Protein AF-A0A969HJU8-F1 (afdb_monomer)

pLDDT: mean 96.59, std 3.47, range [65.19, 98.75]

Secondary structure (DSSP, 8-state):
--S--SEEEEE--SHHHHHHHHHHHHTT-EEEEE-SSSSSSTTS-HHHHHHHHHHHHHTT-EEE-S-EEEEEEEETTEEEEEEEETTEEEEEEESEEEE-S----S-TTSSTTTTT--EETTEEP--TTSB-SSTT-B--GGGG-S---HHHHHHHHHHHHHHHTTPPP----GGGS-EEE-SSS-EEE-S---

Foldseek 3Di:
DPDQWQEEEEEAQALVSQQVLQVSLVVNHQYEYEELAQFHNVVDAPVVRVVSCVVCVVSNYHYHYNKAFPDWDDDVQWIWTWIDHPNDIDIDITSYYHYDHDDAAPQPPPCCVVQPFDDDSQATDADQLQATPHRQDGDFAVSNVLDRDPVRRVLSVVSNVCVNVVHDHDGDDSQQDKDWRPHVVIDIDGHDYD

Radius of gyration: 19.91 Å; Cα contacts (8 Å, |Δi|>4): 372; chains: 1; bounding box: 48×40×57 Å

Solvent-accessible surface area (backbone atoms only — not comparable to full-atom values): 10881 Å² total; per-residue (Å²): 134,95,70,86,52,73,23,34,34,27,36,21,36,38,53,69,21,43,29,52,47,43,52,46,36,76,76,65,22,47,31,36,37,36,16,58,50,82,48,44,38,72,91,52,41,68,68,58,23,52,52,51,53,53,46,36,45,74,72,62,36,46,76,41,49,44,24,39,79,78,44,79,45,77,58,90,81,28,30,40,35,39,32,36,42,96,90,43,77,49,79,48,76,28,50,37,71,46,85,33,78,76,88,80,44,93,50,76,96,68,58,43,68,84,71,53,42,49,61,60,98,52,20,40,47,57,54,76,50,23,32,33,71,32,89,94,40,68,59,55,30,48,38,40,64,79,53,82,42,73,69,50,22,52,55,39,46,53,30,31,52,32,43,75,71,71,44,92,65,72,71,78,62,70,58,69,48,68,50,74,30,85,32,80,77,68,44,77,50,60,53,80,65,135

Sequence (194 aa):
MTDVPASMIVVGAGAIGMEFAHVFRSYGAQVTVVEMLPRVLPLEDEEVSQEVAKQFGRNGIKVKTGTKVEKVETEGEGVTLTISQNGQTEVLKADKALIAIGVTPNSENMGLETIGVKTERGFIQINEQMQTSVPNIYAIGDVTGKLALAHVASAQALVAAEAIAGHETRPLNYINMPRCTYCYPEVGSVGLTE

Nearest PDB structures (foldseek):
  1ebd-assembly1_B  TM=9.560E-01  e=3.045E-22  Geobacillus stearothermophilus
  6bz0-assembly1_B  TM=9.501E-01  e=9.709E-19  Acinetobacter baumannii ATCC 19606 = CIP 70.34 = JCM 6841
  5tr3-assembly1_A  TM=9.170E-01  e=7.169E-19  Pseudomonas putida KT2440
  8k40-assembly1_B  TM=9.212E-01  e=2.146E-16  Gelidibacter salicanalis
  8k40-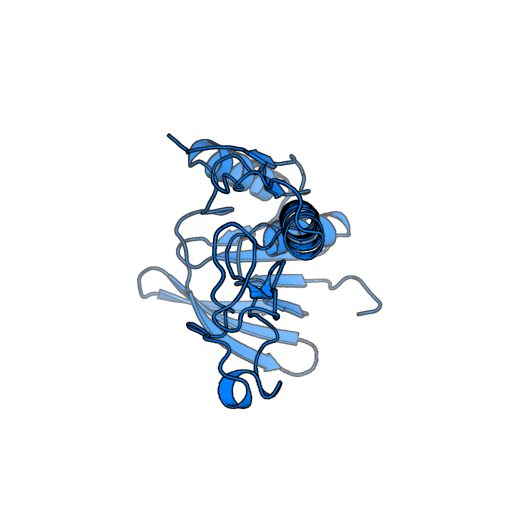assembly1_A  TM=9.262E-01  e=5.332E-16  Gelidibacter salicanalis

Mean predicted aligned error: 3.48 Å

Structure (mmCIF, N/CA/C/O backbone):
data_AF-A0A969HJU8-F1
#
_entry.id   AF-A0A969HJU8-F1
#
loop_
_atom_site.group_PDB
_atom_site.id
_atom_site.type_symbol
_atom_site.label_atom_id
_atom_site.label_alt_id
_atom_site.label_comp_id
_atom_site.label_asym_id
_atom_site.label_entity_id
_atom_site.label_seq_id
_atom_site.pdbx_PDB_ins_code
_atom_site.Cartn_x
_atom_site.Cartn_y
_atom_site.Cartn_z
_atom_site.occupancy
_atom_site.B_iso_or_equiv
_atom_site.auth_seq_id
_atom_site.auth_comp_id
_atom_site.auth_asym_id
_atom_site.auth_atom_id
_atom_site.pdbx_PDB_model_num
ATOM 1 N N . MET A 1 1 ? -4.756 -18.243 7.875 1.00 65.19 1 MET A N 1
ATOM 2 C CA . MET A 1 1 ? -5.890 -17.861 8.739 1.00 65.19 1 MET A CA 1
ATOM 3 C C . MET A 1 1 ? -7.108 -18.591 8.208 1.00 65.19 1 MET A C 1
ATOM 5 O O . MET A 1 1 ? -7.366 -18.455 7.021 1.00 65.19 1 MET A O 1
ATOM 9 N N . THR A 1 2 ? -7.751 -19.438 9.009 1.00 84.00 2 THR A N 1
ATOM 10 C CA . THR A 1 2 ? -8.898 -20.266 8.580 1.00 84.00 2 THR A CA 1
ATOM 11 C C . THR A 1 2 ? -10.247 -19.680 8.990 1.00 84.00 2 THR A C 1
ATOM 13 O O . THR A 1 2 ? -11.255 -20.037 8.396 1.00 84.00 2 THR A O 1
ATOM 16 N N . ASP A 1 3 ? -10.249 -18.747 9.947 1.00 90.69 3 ASP A N 1
ATOM 17 C CA . ASP A 1 3 ? -11.442 -18.201 10.595 1.00 90.69 3 ASP A CA 1
ATOM 18 C C . ASP A 1 3 ? -11.321 -16.679 10.762 1.00 90.69 3 ASP A C 1
ATOM 20 O O . ASP A 1 3 ? -10.214 -16.134 10.754 1.00 90.69 3 ASP A O 1
ATOM 24 N N . VAL A 1 4 ? -12.450 -15.987 10.923 1.00 94.81 4 VAL A N 1
ATOM 25 C CA . VAL A 1 4 ? -12.517 -14.536 11.189 1.00 94.81 4 VAL A CA 1
ATOM 26 C C . VAL A 1 4 ? -12.127 -14.282 12.653 1.00 94.81 4 VAL A C 1
ATOM 28 O O . VAL A 1 4 ? -12.654 -14.970 13.529 1.00 94.81 4 VAL A O 1
ATOM 31 N N . PRO A 1 5 ? -11.231 -13.323 12.968 1.00 95.69 5 PRO A N 1
ATOM 32 C CA . PRO A 1 5 ? -10.847 -13.079 14.355 1.00 95.69 5 PRO A CA 1
ATOM 33 C C . PRO A 1 5 ? -11.963 -12.313 15.077 1.00 95.69 5 PRO A C 1
ATOM 35 O O . PRO A 1 5 ? -12.677 -11.523 14.454 1.00 95.69 5 PRO A O 1
ATOM 38 N N . ALA A 1 6 ? -12.087 -12.465 16.397 1.00 97.19 6 ALA A N 1
ATOM 39 C CA . ALA A 1 6 ? -13.037 -11.649 17.153 1.00 97.19 6 ALA A CA 1
ATOM 40 C C . ALA A 1 6 ? -12.603 -10.173 17.156 1.00 97.19 6 ALA A C 1
ATOM 42 O O . ALA A 1 6 ? -13.444 -9.269 17.112 1.00 97.19 6 ALA A O 1
ATOM 43 N N . SER A 1 7 ? -11.290 -9.919 17.145 1.00 98.00 7 SER A N 1
ATOM 44 C CA . SER A 1 7 ? -10.712 -8.577 17.057 1.00 98.00 7 SER A CA 1
ATOM 45 C C . SER A 1 7 ? -9.472 -8.502 16.160 1.00 98.00 7 SER A C 1
ATOM 47 O O . SER A 1 7 ? -8.635 -9.407 16.136 1.00 98.00 7 SER A O 1
ATOM 49 N N . MET A 1 8 ? -9.334 -7.395 15.426 1.00 97.81 8 MET A N 1
ATOM 50 C CA . MET A 1 8 ? -8.185 -7.118 14.566 1.00 97.81 8 MET A CA 1
ATOM 51 C C . MET A 1 8 ? -7.709 -5.670 14.705 1.00 97.81 8 MET A C 1
ATOM 53 O O . MET A 1 8 ? -8.509 -4.731 14.666 1.00 97.81 8 MET A O 1
ATOM 57 N N . ILE A 1 9 ? -6.391 -5.491 14.793 1.00 98.56 9 ILE A N 1
ATOM 58 C CA . ILE A 1 9 ? -5.749 -4.186 14.608 1.00 98.56 9 ILE A CA 1
ATOM 59 C C . ILE A 1 9 ? -5.136 -4.127 13.208 1.00 98.56 9 ILE A C 1
ATOM 61 O O . ILE A 1 9 ? -4.313 -4.964 12.854 1.00 98.56 9 ILE A O 1
ATOM 65 N N . VAL A 1 10 ? -5.519 -3.142 12.406 1.00 98.56 10 VAL A N 1
ATOM 66 C CA . VAL A 1 10 ? -4.900 -2.879 11.103 1.00 98.56 10 VAL A CA 1
ATOM 67 C C . VAL A 1 10 ? -3.941 -1.705 11.257 1.00 98.56 10 VAL A C 1
ATOM 69 O O . VAL A 1 10 ? -4.349 -0.628 11.679 1.00 98.56 10 VAL A O 1
ATOM 72 N N . VAL A 1 11 ? -2.665 -1.909 10.942 1.00 98.44 11 VAL A N 1
ATOM 73 C CA . VAL A 1 11 ? -1.635 -0.867 10.984 1.00 98.44 11 VAL A CA 1
ATOM 74 C C . VAL A 1 11 ? -1.386 -0.367 9.566 1.00 98.44 11 VAL A C 1
ATOM 76 O O . VAL A 1 11 ? -0.918 -1.129 8.725 1.00 98.44 11 VAL A O 1
ATOM 79 N N . GLY A 1 12 ? -1.672 0.909 9.324 1.00 98.25 12 GLY A N 1
ATOM 80 C CA . GLY A 1 12 ? -1.678 1.539 8.006 1.00 98.25 12 GLY A CA 1
ATOM 81 C C . GLY A 1 12 ? -3.098 1.678 7.452 1.00 98.25 12 GLY A C 1
ATOM 82 O O . GLY A 1 12 ? -3.836 0.702 7.339 1.00 98.25 12 GLY A O 1
ATOM 83 N N . ALA A 1 13 ? -3.471 2.901 7.085 1.00 98.00 13 ALA A N 1
ATOM 84 C CA . ALA A 1 13 ? -4.750 3.273 6.485 1.00 98.00 13 ALA A CA 1
ATOM 85 C C . ALA A 1 13 ? -4.607 3.644 4.998 1.00 98.00 13 ALA A C 1
ATOM 87 O O . ALA A 1 13 ? -5.334 4.498 4.493 1.00 98.00 13 ALA A O 1
ATOM 88 N N . GLY A 1 14 ? -3.668 3.010 4.289 1.00 97.56 14 GLY A N 1
ATOM 89 C CA . GLY A 1 14 ? -3.655 2.980 2.824 1.00 97.56 14 GLY A CA 1
ATOM 90 C C . GLY A 1 14 ? -4.708 2.016 2.260 1.00 97.56 14 GLY A C 1
ATOM 91 O O . GLY A 1 14 ? -5.423 1.364 3.023 1.00 97.56 14 GLY A O 1
ATOM 92 N N . ALA A 1 15 ? -4.773 1.883 0.931 1.00 97.19 15 ALA A N 1
ATOM 93 C CA . ALA A 1 15 ? -5.789 1.077 0.241 1.00 97.19 15 ALA A CA 1
ATOM 94 C C . ALA A 1 15 ? -5.934 -0.346 0.820 1.00 97.19 15 ALA A C 1
ATOM 96 O O . ALA A 1 15 ? -7.016 -0.722 1.262 1.00 97.19 15 ALA A O 1
ATOM 97 N N . ILE A 1 16 ? -4.822 -1.085 0.940 1.00 97.88 16 ILE A N 1
ATOM 98 C CA . ILE A 1 16 ? -4.795 -2.453 1.492 1.00 97.88 16 ILE A CA 1
ATOM 99 C C . ILE A 1 16 ? -5.394 -2.493 2.905 1.00 97.88 16 ILE A C 1
ATOM 101 O O . ILE A 1 16 ? -6.261 -3.315 3.199 1.00 97.88 16 ILE A O 1
ATOM 105 N N . GLY A 1 17 ? -4.941 -1.604 3.792 1.00 98.19 17 GLY A N 1
ATOM 106 C CA . GLY A 1 17 ? -5.410 -1.574 5.175 1.00 98.19 17 GLY A CA 1
ATOM 107 C C . GLY A 1 17 ? -6.906 -1.275 5.270 1.00 98.19 17 GLY A C 1
ATOM 108 O O . GLY A 1 17 ? -7.627 -1.943 6.009 1.00 98.19 17 GLY A O 1
ATOM 109 N N . MET A 1 18 ? -7.390 -0.320 4.476 1.00 98.38 18 MET A N 1
ATOM 110 C CA . MET A 1 18 ? -8.797 0.082 4.464 1.00 98.38 18 MET A CA 1
ATOM 111 C C . MET A 1 18 ? -9.713 -1.004 3.881 1.00 98.38 18 MET A C 1
ATOM 113 O O . MET A 1 18 ? -10.774 -1.268 4.449 1.00 98.38 18 MET A O 1
ATOM 117 N N . GLU A 1 19 ? -9.298 -1.686 2.812 1.00 98.44 19 GLU A N 1
ATOM 118 C CA . GLU A 1 19 ? -10.036 -2.816 2.230 1.00 98.44 19 GLU A CA 1
ATOM 119 C C . GLU A 1 19 ? -10.154 -3.981 3.215 1.00 98.44 19 GLU A C 1
ATOM 121 O O . GLU A 1 19 ? -11.257 -4.464 3.480 1.00 98.44 19 GLU A O 1
ATOM 126 N N . PHE A 1 20 ? -9.050 -4.396 3.842 1.00 98.12 20 PHE A N 1
ATOM 127 C CA . PHE A 1 20 ? -9.096 -5.470 4.835 1.00 98.12 20 PHE A CA 1
ATOM 128 C C . PHE A 1 20 ? -9.871 -5.071 6.092 1.00 98.12 20 PHE A C 1
ATOM 130 O O . PHE A 1 20 ? -10.620 -5.890 6.630 1.00 98.12 20 PHE A O 1
ATOM 137 N N . ALA A 1 21 ? -9.749 -3.822 6.548 1.00 98.38 21 ALA A N 1
ATOM 138 C CA . ALA A 1 21 ? -10.549 -3.316 7.656 1.00 98.38 21 ALA A CA 1
ATOM 139 C C . ALA A 1 21 ? -12.051 -3.402 7.346 1.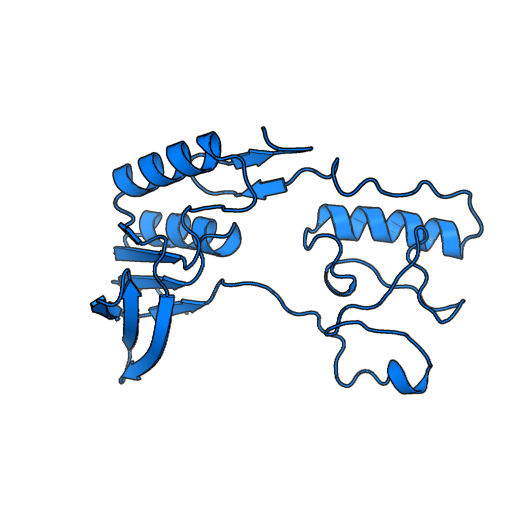00 98.38 21 ALA A C 1
ATOM 141 O O . ALA A 1 21 ? -12.828 -3.850 8.192 1.00 98.38 21 ALA A O 1
ATOM 142 N N . HIS A 1 22 ? -12.452 -3.036 6.125 1.00 98.12 22 HIS A N 1
ATOM 143 C CA . HIS A 1 22 ? -13.825 -3.176 5.652 1.00 98.12 22 HIS A CA 1
ATOM 144 C C . HIS A 1 22 ? -14.275 -4.644 5.594 1.00 98.12 22 HIS A C 1
ATOM 146 O O . HIS A 1 22 ? -15.335 -4.976 6.131 1.00 98.12 22 HIS A O 1
ATOM 152 N N . VAL A 1 23 ? -13.472 -5.530 4.995 1.00 97.69 23 VAL A N 1
ATOM 153 C CA . VAL A 1 23 ? -13.792 -6.959 4.861 1.00 97.69 23 VAL A CA 1
ATOM 154 C C . VAL A 1 23 ? -13.979 -7.600 6.234 1.00 97.69 23 VAL A C 1
ATOM 156 O O . VAL A 1 23 ? -15.050 -8.130 6.526 1.00 97.69 23 VAL A O 1
ATOM 159 N N . PHE A 1 24 ? -12.987 -7.508 7.123 1.00 97.94 24 PHE A N 1
ATOM 160 C CA . PHE A 1 24 ? -13.067 -8.150 8.437 1.00 97.94 24 PHE A CA 1
ATOM 161 C C . PHE A 1 24 ? -14.186 -7.575 9.301 1.00 97.94 24 PHE A C 1
ATOM 163 O O . PHE A 1 24 ? -14.859 -8.331 10.007 1.00 97.94 24 PHE A O 1
ATOM 170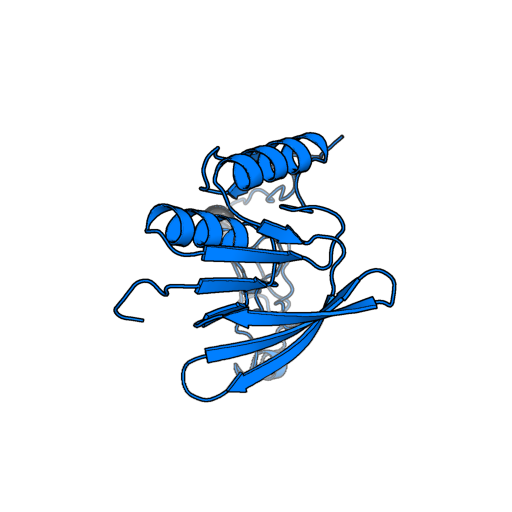 N N . ARG A 1 25 ? -14.444 -6.264 9.211 1.00 98.19 25 ARG A N 1
ATOM 171 C CA . ARG A 1 25 ? -15.583 -5.664 9.905 1.00 98.19 25 ARG A CA 1
ATOM 172 C C . ARG A 1 25 ? -16.912 -6.214 9.396 1.00 98.19 25 ARG A C 1
ATOM 174 O O . ARG A 1 25 ? -17.775 -6.530 10.212 1.00 98.19 25 ARG A O 1
ATOM 181 N N . SER A 1 26 ? -17.068 -6.345 8.081 1.00 97.31 26 SER A N 1
ATOM 182 C CA . SER A 1 26 ? -18.283 -6.881 7.452 1.00 97.31 26 SER A CA 1
ATOM 183 C C . SER A 1 26 ? -18.557 -8.333 7.853 1.00 97.31 26 SER A C 1
ATOM 185 O O . SER A 1 26 ? -19.713 -8.726 7.985 1.00 97.31 26 SER A O 1
ATOM 187 N N . TYR A 1 27 ? -17.506 -9.105 8.140 1.00 97.19 27 TYR A N 1
ATOM 188 C CA . TYR A 1 27 ? -17.606 -10.457 8.700 1.00 97.19 27 TYR A CA 1
ATOM 189 C C . TYR A 1 27 ? -17.739 -10.508 10.236 1.00 97.19 27 TYR A C 1
ATOM 191 O O . TYR A 1 27 ? -17.751 -11.591 10.816 1.00 97.19 27 TYR A O 1
ATOM 199 N N . GLY A 1 28 ? -17.881 -9.360 10.908 1.00 97.50 28 GLY A N 1
ATOM 200 C CA . GLY A 1 28 ? -18.218 -9.271 12.332 1.00 97.50 28 GLY A CA 1
ATOM 201 C C . GLY A 1 28 ? -17.047 -9.009 13.282 1.00 97.50 28 GLY A C 1
ATOM 202 O O . GLY A 1 28 ? -17.285 -8.834 14.478 1.00 97.50 28 GLY A O 1
ATOM 203 N N . ALA A 1 29 ? -15.809 -8.912 12.788 1.00 98.31 29 ALA A N 1
ATOM 204 C CA . ALA A 1 29 ? -14.664 -8.597 13.637 1.00 98.31 29 ALA A CA 1
ATOM 205 C C . ALA A 1 29 ? -14.776 -7.183 14.238 1.00 98.31 29 ALA A C 1
ATOM 207 O O . ALA A 1 29 ? -15.311 -6.241 13.633 1.00 98.31 29 ALA A O 1
ATOM 208 N N . GLN A 1 30 ? -14.226 -7.003 15.437 1.00 98.44 30 GLN A N 1
ATOM 209 C CA . GLN A 1 30 ? -13.960 -5.676 15.986 1.00 98.44 30 GLN A CA 1
ATOM 210 C C . GLN A 1 30 ? -12.658 -5.145 15.389 1.00 98.44 30 GLN A C 1
ATOM 212 O O . GLN A 1 30 ? -11.585 -5.665 15.684 1.00 98.44 30 GLN A O 1
ATOM 217 N N . VAL A 1 31 ? -12.747 -4.113 14.549 1.00 98.69 31 VAL A N 1
ATOM 218 C CA . VAL A 1 31 ? -11.590 -3.586 13.817 1.00 98.69 31 VAL A CA 1
ATOM 219 C C . VAL A 1 31 ? -11.178 -2.220 14.356 1.00 98.69 31 VAL A C 1
ATOM 221 O O . VAL A 1 31 ? -12.006 -1.314 14.480 1.00 98.69 31 VAL A O 1
ATOM 224 N N . THR A 1 32 ? -9.884 -2.072 14.647 1.00 98.75 32 THR A N 1
ATOM 225 C CA . THR A 1 32 ? -9.241 -0.777 14.909 1.00 98.75 32 THR A CA 1
ATOM 226 C C . THR A 1 32 ? -8.137 -0.539 13.887 1.00 98.75 32 THR A C 1
ATOM 228 O O . THR A 1 32 ? -7.210 -1.336 13.793 1.00 98.75 32 THR A O 1
ATOM 231 N N . VAL A 1 33 ? -8.220 0.553 13.135 1.00 98.75 33 VAL A N 1
ATOM 232 C CA . VAL A 1 33 ? -7.184 1.010 12.204 1.00 98.75 33 VAL A CA 1
ATOM 233 C C . VAL A 1 33 ? -6.298 2.030 12.914 1.00 98.75 33 VAL A C 1
ATOM 235 O O . VAL A 1 33 ? -6.808 2.966 13.530 1.00 98.75 33 VAL A O 1
ATOM 238 N N . VAL A 1 34 ? -4.983 1.858 12.826 1.00 98.56 34 VAL A N 1
ATOM 239 C CA . VAL A 1 34 ? -3.970 2.779 13.353 1.00 98.56 34 VAL A CA 1
ATOM 240 C C . VAL A 1 34 ? -3.155 3.319 12.186 1.00 98.56 34 VAL A C 1
ATOM 242 O O . VAL A 1 34 ? -2.565 2.544 11.438 1.00 98.56 34 VAL A O 1
ATOM 245 N N . GLU A 1 35 ? -3.112 4.638 12.038 1.00 98.38 35 GLU A N 1
ATOM 246 C CA . GLU A 1 35 ? -2.389 5.337 10.977 1.00 98.38 35 GLU A CA 1
ATOM 247 C C . GLU A 1 35 ? -1.516 6.440 11.574 1.00 98.38 35 GLU A C 1
ATOM 249 O O . GLU A 1 35 ? -1.972 7.239 12.394 1.00 98.38 35 GLU A O 1
ATOM 254 N N . MET A 1 36 ? -0.256 6.487 11.146 1.00 97.75 36 MET A N 1
ATOM 255 C CA . MET A 1 36 ? 0.716 7.470 11.616 1.00 97.75 36 MET A CA 1
ATOM 256 C C . MET A 1 36 ? 0.442 8.856 11.028 1.00 97.75 36 MET A C 1
ATOM 258 O O . MET A 1 36 ? 0.643 9.864 11.702 1.00 97.75 36 MET A O 1
ATOM 262 N N . LEU A 1 37 ? -0.021 8.915 9.782 1.00 97.75 37 LEU A N 1
ATOM 263 C CA . LEU A 1 37 ? -0.403 10.139 9.089 1.00 97.75 37 LEU A CA 1
ATOM 264 C C . LEU A 1 37 ? -1.737 10.694 9.623 1.00 97.75 37 LEU A C 1
ATOM 266 O O . LEU A 1 37 ? -2.528 9.968 10.228 1.00 97.75 37 LEU A O 1
ATOM 270 N N . PRO A 1 38 ? -2.018 11.998 9.446 1.00 97.31 38 PRO A N 1
ATOM 271 C CA . PRO A 1 38 ? -3.173 12.644 10.077 1.00 97.31 38 PRO A CA 1
ATOM 272 C C . PRO A 1 38 ? -4.536 12.194 9.525 1.00 97.31 38 PRO A C 1
ATOM 274 O O . PRO A 1 38 ? -5.562 12.488 10.141 1.00 97.31 38 PRO A O 1
ATOM 277 N N . ARG A 1 39 ? -4.571 11.466 8.400 1.00 97.94 39 ARG A N 1
ATOM 278 C CA . ARG A 1 39 ? -5.798 11.048 7.706 1.00 97.94 39 ARG A CA 1
ATOM 279 C C . ARG A 1 39 ? -5.706 9.607 7.204 1.00 97.94 39 ARG A C 1
ATOM 281 O O . ARG A 1 39 ? -4.612 9.112 6.948 1.00 97.94 39 ARG A O 1
ATOM 288 N N . VAL A 1 40 ? -6.863 8.965 7.034 1.00 98.06 40 VAL A N 1
ATOM 289 C CA . VAL A 1 40 ? -6.977 7.728 6.241 1.00 98.06 40 VAL A CA 1
ATOM 290 C C . VAL A 1 40 ? -6.801 8.043 4.764 1.00 98.06 40 VAL A C 1
ATOM 292 O O . VAL A 1 40 ? -7.067 9.170 4.365 1.00 98.06 40 VAL A O 1
ATOM 295 N N . LEU A 1 41 ? -6.377 7.057 3.972 1.00 97.69 41 LEU A N 1
ATOM 296 C CA . LEU A 1 41 ? -6.081 7.217 2.546 1.00 97.69 41 LEU A CA 1
ATOM 297 C C . LEU A 1 41 ? -5.283 8.505 2.258 1.00 97.69 41 LEU A C 1
ATOM 299 O O . LEU A 1 41 ? -5.693 9.319 1.441 1.00 97.69 41 LEU A O 1
ATOM 303 N N . PRO A 1 42 ? -4.127 8.715 2.915 1.00 95.88 42 PRO A N 1
ATOM 304 C CA . PRO A 1 42 ? -3.454 10.016 2.952 1.00 95.88 42 PRO A CA 1
ATOM 305 C C . PRO A 1 42 ? -2.890 10.494 1.602 1.00 95.88 42 PRO A C 1
ATOM 307 O O . PRO A 1 42 ? -2.430 11.628 1.513 1.00 95.88 42 PRO A O 1
ATOM 310 N N . LEU A 1 43 ? -2.892 9.636 0.575 1.00 93.62 43 LEU A N 1
ATOM 311 C CA . LEU A 1 43 ? -2.519 9.979 -0.804 1.00 93.62 43 LEU A CA 1
ATOM 312 C C . LEU A 1 43 ? -3.709 10.448 -1.655 1.00 93.62 43 LEU A C 1
ATOM 314 O O . LEU A 1 43 ? -3.512 10.864 -2.800 1.00 93.62 43 LEU A O 1
ATOM 318 N N . GLU A 1 44 ? -4.920 10.330 -1.119 1.00 97.19 44 GLU A N 1
ATOM 319 C CA . GLU A 1 44 ? -6.136 10.869 -1.706 1.00 97.19 44 GLU A CA 1
ATOM 320 C C . GLU A 1 44 ? -6.383 12.297 -1.229 1.00 97.19 44 GLU A C 1
ATOM 322 O O . GLU A 1 44 ? -5.754 12.798 -0.286 1.00 97.19 44 GLU A O 1
ATOM 327 N N . ASP A 1 45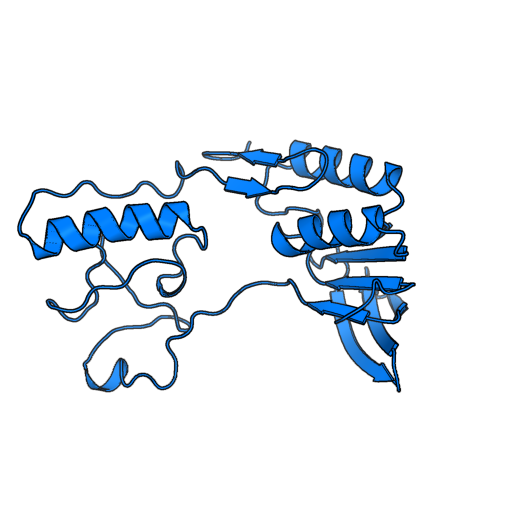 ? -7.333 12.940 -1.899 1.00 97.81 45 ASP A N 1
ATOM 328 C CA . ASP A 1 45 ? -7.808 14.264 -1.536 1.00 97.81 45 ASP A CA 1
ATOM 329 C C . ASP A 1 45 ? -8.297 14.314 -0.073 1.00 97.81 45 ASP A C 1
ATOM 331 O O . ASP A 1 45 ? -8.748 13.316 0.512 1.00 97.81 45 ASP A O 1
ATOM 335 N N . GLU A 1 46 ? -8.179 15.489 0.542 1.00 97.69 46 GLU A N 1
ATOM 336 C CA . GLU A 1 46 ? -8.606 15.712 1.916 1.00 97.69 46 GLU A CA 1
ATOM 337 C C . GLU A 1 46 ? -10.089 15.412 2.124 1.00 97.69 46 GLU A C 1
ATOM 339 O O . GLU A 1 46 ? -10.438 14.718 3.083 1.00 97.69 46 GLU A O 1
ATOM 344 N N . GLU A 1 47 ? -10.950 15.887 1.227 1.00 97.81 47 GLU A N 1
ATOM 345 C CA . GLU A 1 47 ? -12.398 15.730 1.362 1.00 97.81 47 GLU A CA 1
ATOM 346 C C . GLU A 1 47 ? -12.803 14.255 1.255 1.00 97.81 47 GLU A C 1
ATOM 348 O O . GLU A 1 47 ? -13.628 13.758 2.031 1.00 97.81 47 GLU A O 1
ATOM 353 N N . VAL A 1 48 ? -12.141 13.516 0.358 1.00 97.94 48 VAL A N 1
ATOM 354 C CA . VAL A 1 48 ? -12.301 12.063 0.210 1.00 97.94 48 VAL A CA 1
ATOM 355 C C . VAL A 1 48 ? -11.895 11.349 1.498 1.00 97.94 48 VAL A C 1
ATOM 357 O O . VAL A 1 48 ? -12.647 10.522 2.021 1.00 97.94 48 VAL A O 1
ATOM 360 N N . SER A 1 49 ? -10.732 11.699 2.049 1.00 98.00 49 SER A N 1
ATOM 361 C CA . SER A 1 49 ? -10.229 11.120 3.298 1.00 98.00 49 SER A CA 1
ATOM 362 C C . SER A 1 49 ? -11.212 11.330 4.460 1.00 98.00 49 SER A C 1
ATOM 364 O O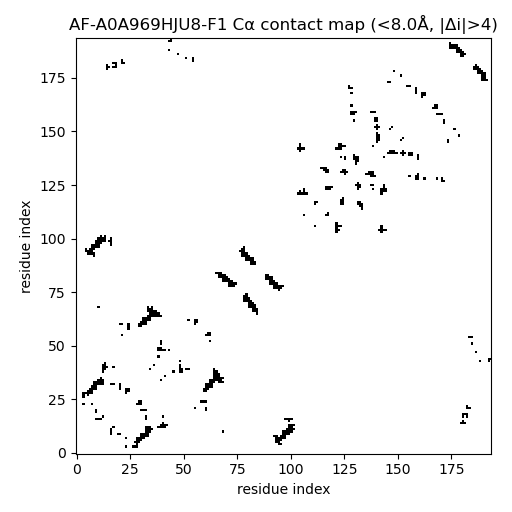 . SER A 1 49 ? -11.464 10.414 5.250 1.00 98.00 49 SER A O 1
ATOM 366 N N . GLN A 1 50 ? -11.794 12.530 4.562 1.00 97.69 50 GLN A N 1
ATOM 367 C CA . GLN A 1 50 ? -12.765 12.881 5.599 1.00 97.69 50 GLN A CA 1
ATOM 368 C C . GLN A 1 50 ? -14.073 12.084 5.465 1.00 97.69 50 GLN A C 1
ATOM 370 O O . GLN A 1 50 ? -14.564 11.537 6.461 1.00 97.69 50 GLN A O 1
ATOM 375 N N . GLU A 1 51 ? -14.630 11.972 4.255 1.00 98.06 51 GLU A N 1
ATOM 376 C CA . GLU A 1 51 ? -15.874 11.223 4.041 1.00 98.06 51 GLU A CA 1
ATOM 377 C C . GLU A 1 51 ? -15.675 9.721 4.290 1.00 98.06 51 GLU A C 1
ATOM 379 O O . GLU A 1 51 ? -16.497 9.098 4.967 1.00 98.06 51 GLU A O 1
ATOM 384 N N . VAL A 1 52 ? -14.551 9.139 3.857 1.00 98.06 52 VAL A N 1
ATOM 385 C CA . VAL A 1 52 ? -14.230 7.727 4.126 1.00 98.06 52 VAL A CA 1
ATOM 386 C C . VAL A 1 52 ? -14.114 7.464 5.627 1.00 98.06 52 VAL A C 1
ATOM 388 O O . VAL A 1 52 ? -14.726 6.519 6.129 1.00 98.06 52 VAL A O 1
ATOM 391 N N . ALA A 1 53 ? -13.398 8.311 6.374 1.00 97.69 53 ALA A N 1
ATOM 392 C CA . ALA A 1 53 ? -13.267 8.164 7.826 1.00 97.69 53 ALA A CA 1
ATOM 393 C C . ALA A 1 53 ? -14.633 8.192 8.537 1.00 97.69 53 ALA A C 1
ATOM 395 O O . ALA A 1 53 ? -14.906 7.375 9.423 1.00 97.69 53 ALA A O 1
ATOM 396 N N . LYS A 1 54 ? -15.527 9.091 8.112 1.00 97.94 54 LYS A N 1
ATOM 397 C CA . LYS A 1 54 ? -16.900 9.191 8.623 1.00 97.94 54 LYS A CA 1
ATOM 398 C C . LYS A 1 54 ? -17.722 7.935 8.322 1.00 97.94 54 LYS A C 1
ATOM 400 O O . LYS A 1 54 ? -18.435 7.457 9.208 1.00 97.94 54 LYS A O 1
ATOM 405 N N . GLN A 1 55 ? -17.629 7.385 7.112 1.00 98.12 55 GLN A N 1
ATOM 406 C CA . GLN A 1 55 ? -18.336 6.153 6.741 1.00 98.12 55 GLN A CA 1
ATOM 407 C C . GLN A 1 55 ? -17.795 4.935 7.501 1.00 98.12 55 GLN A C 1
ATOM 409 O O . GLN A 1 55 ? -18.572 4.141 8.032 1.00 98.12 55 GLN A O 1
ATOM 414 N N . PHE A 1 56 ? -16.475 4.831 7.664 1.00 98.19 56 PHE A N 1
ATOM 415 C CA . PHE A 1 56 ? -15.843 3.779 8.466 1.00 98.19 56 PHE A CA 1
ATOM 416 C C . PHE A 1 56 ? -16.296 3.833 9.930 1.00 98.19 56 PHE A C 1
ATOM 418 O O . PHE A 1 56 ? -16.680 2.805 10.495 1.00 98.19 56 PHE A O 1
ATOM 425 N N . GLY A 1 57 ? -16.355 5.033 10.518 1.00 97.50 57 GLY A N 1
ATOM 426 C CA . GLY A 1 57 ? -16.886 5.238 11.866 1.00 97.50 57 GLY A CA 1
ATOM 427 C C . GLY A 1 57 ? -18.350 4.802 12.005 1.00 97.50 57 GLY A C 1
ATOM 428 O O . GLY A 1 57 ? -18.691 4.089 12.949 1.00 97.50 57 GLY A O 1
ATOM 429 N N . ARG A 1 58 ? -19.212 5.151 11.037 1.00 97.31 58 ARG A N 1
ATOM 430 C CA . ARG A 1 58 ? -20.623 4.705 10.995 1.00 97.31 58 ARG A CA 1
ATOM 431 C C . ARG A 1 58 ? -20.761 3.184 10.908 1.00 97.31 58 ARG A C 1
ATOM 433 O O . ARG A 1 58 ? -21.666 2.624 11.519 1.00 97.31 58 ARG A O 1
ATOM 440 N N . ASN A 1 59 ? -19.834 2.522 10.220 1.00 96.56 59 ASN A N 1
ATOM 441 C CA . ASN A 1 59 ? -19.791 1.064 10.090 1.00 96.56 59 ASN A CA 1
ATOM 442 C C . ASN A 1 59 ? -19.123 0.366 11.295 1.00 96.56 59 ASN A C 1
ATOM 444 O O . ASN A 1 59 ? -18.966 -0.858 11.316 1.00 96.56 59 ASN A O 1
ATOM 448 N N . GLY A 1 60 ? -18.762 1.115 12.343 1.00 97.19 60 GLY A N 1
ATOM 449 C CA . GLY A 1 60 ? -18.204 0.585 13.587 1.00 97.19 60 GLY A CA 1
ATOM 450 C C . GLY A 1 60 ? -16.725 0.205 13.505 1.00 97.19 60 GLY A C 1
ATOM 451 O O . GLY A 1 60 ? -16.257 -0.563 14.345 1.00 97.19 60 GLY A O 1
ATOM 452 N N . ILE A 1 61 ? -15.996 0.720 12.513 1.00 98.56 61 ILE A N 1
ATOM 453 C CA . ILE A 1 61 ? -14.535 0.627 12.451 1.00 98.56 61 ILE A CA 1
ATOM 454 C C . ILE A 1 61 ? -13.962 1.794 13.252 1.00 98.56 61 ILE A C 1
ATOM 456 O O . ILE A 1 61 ? -14.273 2.955 12.986 1.00 98.56 61 ILE A O 1
ATOM 460 N N . LYS A 1 62 ? -13.118 1.499 14.243 1.00 98.19 62 LYS A N 1
ATOM 461 C CA . LYS A 1 62 ? -12.395 2.538 14.985 1.00 98.19 62 LYS A CA 1
ATOM 462 C C . LYS A 1 62 ? -11.177 2.958 14.176 1.00 98.19 62 LYS A C 1
ATOM 464 O O . LYS A 1 62 ? -10.432 2.098 13.723 1.00 98.19 62 LYS A O 1
ATOM 469 N N . VAL A 1 63 ? -10.946 4.256 14.031 1.00 97.69 63 VAL A N 1
ATOM 470 C CA . VAL A 1 63 ? -9.796 4.792 13.296 1.00 97.69 63 VAL A CA 1
ATOM 471 C C . VAL A 1 63 ? -9.019 5.732 14.213 1.00 97.69 63 VAL A C 1
ATOM 473 O O . VAL A 1 63 ? -9.598 6.640 14.804 1.00 97.69 63 VAL A O 1
ATOM 476 N N . LYS A 1 64 ? -7.711 5.502 14.339 1.00 97.94 64 LYS A N 1
ATOM 477 C CA . LYS A 1 64 ? -6.761 6.330 15.088 1.00 97.94 64 LYS A CA 1
ATOM 478 C C . LYS A 1 64 ? -5.689 6.846 14.126 1.00 97.94 64 LYS A C 1
ATOM 480 O O . LYS A 1 64 ? -4.714 6.147 13.868 1.00 97.94 64 LYS A O 1
ATOM 485 N N . THR A 1 65 ? -5.892 8.039 13.570 1.00 97.88 65 THR A N 1
ATOM 486 C CA . THR A 1 65 ? -4.895 8.740 12.740 1.00 97.88 65 THR A CA 1
ATOM 487 C C . THR A 1 65 ? -3.928 9.552 13.603 1.00 97.88 65 THR A C 1
ATOM 489 O O . THR A 1 65 ? -4.153 9.723 14.804 1.00 97.88 65 THR A O 1
ATOM 492 N N . GLY A 1 66 ? -2.820 10.031 13.035 1.00 97.81 66 GLY A N 1
ATOM 493 C CA . GLY A 1 66 ? -1.783 10.752 13.783 1.00 97.81 66 GLY A CA 1
ATOM 494 C C . GLY A 1 66 ? -1.183 9.922 14.923 1.00 97.81 66 GLY A C 1
ATOM 495 O O . GLY A 1 66 ? -0.753 10.480 15.930 1.00 97.81 66 GLY A O 1
ATOM 496 N N . THR A 1 67 ? -1.252 8.593 14.817 1.00 98.31 67 THR A N 1
ATOM 497 C CA . THR A 1 67 ? -0.958 7.644 15.890 1.00 98.31 67 THR A CA 1
ATOM 498 C C . THR A 1 67 ? 0.149 6.703 15.441 1.00 98.31 67 THR A C 1
ATOM 500 O O . THR A 1 67 ? 0.001 5.944 14.485 1.00 98.31 67 THR A O 1
ATOM 503 N N . LYS A 1 68 ? 1.279 6.737 16.140 1.00 97.69 68 LYS A N 1
ATOM 504 C CA . LYS A 1 68 ? 2.453 5.930 15.819 1.00 97.69 68 LYS A CA 1
ATOM 505 C C . LYS A 1 68 ? 2.394 4.593 16.548 1.00 97.69 68 LYS A C 1
ATOM 507 O O . LYS A 1 68 ? 2.095 4.545 17.735 1.00 97.69 68 LYS A O 1
ATOM 512 N N . VAL A 1 69 ? 2.720 3.502 15.858 1.00 97.75 69 VAL A N 1
ATOM 513 C CA . VAL A 1 69 ? 2.990 2.212 16.510 1.00 97.75 69 VAL A CA 1
ATOM 514 C C . VAL A 1 69 ? 4.439 2.216 16.988 1.00 97.75 69 VAL A C 1
ATOM 516 O O . VAL A 1 69 ? 5.356 2.340 16.181 1.00 97.75 69 VAL A O 1
ATOM 519 N N . GLU A 1 70 ? 4.644 2.099 18.296 1.00 97.44 70 GLU A N 1
ATOM 520 C CA . GLU A 1 70 ? 5.978 2.075 18.911 1.00 97.44 70 GLU A CA 1
ATOM 521 C C . GLU A 1 70 ? 6.516 0.652 19.046 1.00 97.44 70 GLU A C 1
ATOM 523 O O . GLU A 1 70 ? 7.713 0.413 18.898 1.00 97.44 70 GLU A O 1
ATOM 528 N N . LYS A 1 71 ? 5.632 -0.304 19.347 1.00 96.75 71 LYS A N 1
ATOM 529 C CA . LYS A 1 71 ? 6.015 -1.695 19.585 1.00 96.75 71 LYS A CA 1
ATOM 530 C C . LYS A 1 71 ? 4.877 -2.643 19.234 1.00 96.75 71 LYS A C 1
ATOM 532 O O . LYS A 1 71 ? 3.718 -2.349 19.523 1.00 96.75 71 LYS A O 1
ATOM 537 N N . VAL A 1 72 ? 5.229 -3.787 18.654 1.00 96.44 72 VAL A N 1
ATOM 538 C CA . VAL A 1 72 ? 4.319 -4.905 18.381 1.00 96.44 72 VAL A CA 1
ATOM 539 C C . VAL A 1 72 ? 4.860 -6.135 19.096 1.00 96.44 72 VAL A C 1
ATOM 541 O O . VAL A 1 72 ? 6.026 -6.487 18.924 1.00 96.44 72 VAL A O 1
ATOM 544 N N . GLU A 1 73 ? 4.022 -6.781 19.897 1.00 96.19 73 GLU A N 1
ATOM 545 C CA . GLU A 1 73 ? 4.371 -7.973 20.665 1.00 96.19 73 GLU A CA 1
ATOM 546 C C . GLU A 1 73 ? 3.329 -9.061 20.431 1.00 96.19 73 GLU A C 1
ATOM 548 O O . GLU A 1 73 ? 2.128 -8.802 20.457 1.00 96.19 73 GLU A O 1
ATOM 553 N N . THR A 1 74 ? 3.783 -10.290 20.207 1.00 93.00 74 THR A N 1
ATOM 554 C CA . THR A 1 74 ? 2.910 -11.464 20.115 1.00 93.00 74 THR A CA 1
ATOM 555 C C . THR A 1 74 ? 2.863 -12.156 21.474 1.00 93.00 74 THR A C 1
ATOM 557 O O . THR A 1 74 ? 3.882 -12.665 21.941 1.00 93.00 74 THR A O 1
ATOM 560 N N . GLU A 1 75 ? 1.690 -12.175 22.107 1.00 79.56 75 GLU A N 1
ATOM 561 C CA . GLU A 1 75 ? 1.445 -12.809 23.408 1.00 79.56 75 GLU A CA 1
ATOM 562 C C . GLU A 1 75 ? 0.507 -14.009 23.205 1.00 79.56 75 GLU A C 1
ATOM 564 O O . GLU A 1 75 ? -0.703 -13.844 23.038 1.00 79.56 75 GLU A O 1
ATOM 569 N N . GLY A 1 76 ? 1.052 -15.231 23.214 1.00 84.56 76 GLY A N 1
ATOM 570 C CA . GLY A 1 76 ? 0.260 -16.446 22.994 1.00 84.56 76 GLY A CA 1
ATOM 571 C C . GLY A 1 76 ? -0.441 -16.434 21.632 1.00 84.56 76 GLY A C 1
ATOM 572 O O . GLY A 1 76 ? 0.219 -16.388 20.596 1.00 84.56 76 GLY A O 1
ATOM 573 N N . GLU A 1 77 ? -1.775 -16.480 21.631 1.00 84.00 77 GLU A N 1
ATOM 574 C CA . GLU A 1 77 ? -2.587 -16.470 20.404 1.00 84.00 77 GLU A CA 1
ATOM 575 C C . GLU A 1 77 ? -2.948 -15.061 19.894 1.00 84.00 77 GLU A C 1
ATOM 577 O O . GLU A 1 77 ? -3.453 -14.937 18.771 1.00 84.00 77 GLU A O 1
ATOM 582 N N . GLY A 1 78 ? -2.667 -14.015 20.683 1.00 93.81 78 GLY A N 1
ATOM 583 C CA . GLY A 1 78 ? -3.015 -12.622 20.400 1.00 93.81 78 GLY A CA 1
ATOM 584 C C . GLY A 1 78 ? -1.816 -11.706 20.140 1.00 93.81 78 GLY A C 1
ATOM 585 O O . GLY A 1 78 ? -0.655 -12.121 20.110 1.00 93.81 78 GLY A O 1
ATOM 586 N N . VAL A 1 79 ? -2.112 -10.421 19.955 1.00 96.94 79 VAL A N 1
ATOM 587 C CA . VAL A 1 79 ? -1.134 -9.361 19.706 1.00 96.94 79 VAL A CA 1
ATOM 588 C C . VAL A 1 79 ? -1.396 -8.154 20.608 1.00 96.94 79 VAL A C 1
ATOM 590 O O . VAL A 1 79 ? -2.539 -7.726 20.790 1.00 96.94 79 VAL A O 1
ATOM 593 N N . THR A 1 80 ? -0.320 -7.588 21.144 1.00 97.75 80 THR A N 1
ATOM 594 C CA . THR A 1 80 ? -0.301 -6.344 21.913 1.00 97.75 80 THR A CA 1
ATOM 595 C C . THR A 1 80 ? 0.456 -5.288 21.107 1.00 97.75 80 THR A C 1
ATOM 597 O O . THR A 1 80 ? 1.607 -5.495 20.722 1.00 97.75 80 THR A O 1
ATOM 600 N N . LEU A 1 81 ? -0.176 -4.145 20.840 1.00 97.88 81 LEU A N 1
ATOM 601 C CA . LEU A 1 81 ? 0.453 -2.988 20.208 1.00 97.88 81 LEU A CA 1
ATOM 602 C C . LEU A 1 81 ? 0.567 -1.856 21.221 1.00 97.88 81 LEU A C 1
ATOM 604 O O . LEU A 1 81 ? -0.431 -1.420 21.790 1.00 97.88 81 LEU A O 1
ATOM 608 N N . THR A 1 82 ? 1.779 -1.342 21.400 1.00 98.19 82 THR A N 1
ATOM 609 C CA . THR A 1 82 ? 1.995 -0.063 22.080 1.00 98.19 82 THR A CA 1
ATOM 610 C C . THR A 1 82 ? 1.949 1.039 21.034 1.00 98.19 82 THR A C 1
ATOM 612 O O . THR A 1 82 ? 2.752 1.033 20.099 1.00 98.19 82 THR A O 1
ATOM 615 N N . ILE A 1 83 ? 1.014 1.972 21.183 1.00 98.19 83 ILE A N 1
ATOM 616 C CA . ILE A 1 83 ? 0.832 3.110 20.284 1.00 98.19 83 ILE A CA 1
ATOM 617 C C . ILE A 1 83 ? 1.067 4.425 21.023 1.00 98.19 83 ILE A C 1
ATOM 619 O O . ILE A 1 83 ? 0.855 4.505 22.231 1.00 98.19 83 ILE A O 1
ATOM 623 N N . SER A 1 84 ? 1.491 5.459 20.304 1.00 97.62 84 SER A N 1
ATOM 624 C CA . SER A 1 84 ? 1.669 6.804 20.836 1.00 97.62 84 SER A CA 1
ATOM 625 C C . SER A 1 84 ? 0.950 7.841 19.973 1.00 97.62 84 SER A C 1
ATOM 627 O O . SER A 1 84 ? 0.945 7.773 18.743 1.00 97.62 84 SER A O 1
ATOM 629 N N . GLN A 1 85 ? 0.324 8.816 20.623 1.00 96.25 85 GLN A N 1
ATOM 630 C CA . GLN A 1 85 ? -0.306 9.964 19.978 1.00 96.25 85 GLN A CA 1
ATOM 631 C C . GLN A 1 85 ? -0.105 11.186 20.873 1.00 96.25 85 GLN A C 1
ATOM 633 O O . GLN A 1 85 ? -0.399 11.142 22.065 1.00 96.25 85 GLN A O 1
ATOM 638 N N . ASN A 1 86 ? 0.425 12.282 20.322 1.00 93.75 86 ASN A N 1
ATOM 639 C CA . ASN A 1 86 ? 0.681 13.525 21.066 1.00 93.75 86 ASN A CA 1
ATOM 640 C C . ASN A 1 86 ? 1.490 13.323 22.369 1.00 93.75 86 ASN A C 1
ATOM 642 O O . ASN A 1 86 ? 1.233 13.969 23.382 1.00 93.75 86 ASN A O 1
ATOM 646 N N . GLY A 1 87 ? 2.451 12.391 22.357 1.00 90.44 87 GLY A N 1
ATOM 647 C CA . GLY A 1 87 ? 3.286 12.059 23.517 1.00 90.44 87 GLY A CA 1
ATOM 648 C C . GLY A 1 87 ? 2.602 11.204 24.592 1.00 90.44 87 GLY A C 1
ATOM 649 O O . GLY A 1 87 ? 3.238 10.887 25.594 1.00 90.44 87 GLY A O 1
ATOM 650 N N . GLN A 1 88 ? 1.340 10.810 24.400 1.00 95.75 88 GLN A N 1
ATOM 651 C CA . GLN A 1 88 ? 0.637 9.866 25.266 1.00 95.75 88 GLN A CA 1
ATOM 652 C C . GLN A 1 88 ? 0.699 8.462 24.676 1.00 95.75 88 GLN A C 1
ATOM 654 O O . GLN A 1 88 ? 0.489 8.283 23.477 1.00 95.75 88 GLN A O 1
ATOM 659 N N . THR A 1 89 ? 0.966 7.474 25.527 1.00 97.25 89 THR A N 1
ATOM 660 C CA . THR A 1 89 ? 1.046 6.064 25.138 1.00 97.25 89 THR A CA 1
ATOM 661 C C . THR A 1 89 ? -0.232 5.328 25.529 1.00 97.25 89 THR A C 1
ATOM 663 O O . THR A 1 89 ? -0.726 5.477 26.644 1.00 97.25 89 THR A O 1
ATOM 666 N N . GLU A 1 90 ? -0.735 4.493 24.627 1.00 97.44 90 GLU A N 1
ATOM 667 C CA . GLU A 1 90 ? -1.881 3.604 24.824 1.00 97.44 90 GLU A CA 1
ATOM 668 C C . GLU A 1 90 ? -1.490 2.183 24.392 1.00 97.44 90 GLU A C 1
ATOM 670 O O . GLU A 1 90 ? -0.670 1.990 23.493 1.00 97.44 90 GLU A O 1
ATOM 675 N N . VAL A 1 91 ? -2.068 1.172 25.041 1.00 97.75 91 VAL A N 1
ATOM 676 C CA . VAL A 1 91 ? -1.863 -0.235 24.680 1.00 97.75 91 VAL A CA 1
ATOM 677 C C . VAL A 1 91 ? -3.149 -0.786 24.081 1.00 97.75 91 VAL A C 1
ATOM 679 O O . VAL A 1 91 ? -4.196 -0.773 24.726 1.00 97.75 91 VAL A O 1
ATOM 682 N N . LEU A 1 92 ? -3.057 -1.303 22.859 1.00 97.62 92 LEU A N 1
ATOM 683 C CA . LEU A 1 92 ? -4.136 -2.004 22.173 1.00 97.62 92 LEU A CA 1
ATOM 684 C C . LEU A 1 92 ? -3.865 -3.507 22.186 1.00 97.62 92 LEU A C 1
ATOM 686 O O . LEU A 1 92 ? -2.734 -3.937 21.970 1.00 97.62 92 LEU A O 1
ATOM 690 N N . LYS A 1 93 ? -4.906 -4.311 22.398 1.00 97.75 93 LYS A N 1
ATOM 691 C CA . LYS A 1 93 ? -4.843 -5.773 22.292 1.00 97.75 93 LYS A CA 1
ATOM 692 C C . LYS A 1 93 ? -5.876 -6.268 21.291 1.00 97.75 93 LYS A C 1
ATOM 694 O O . LYS A 1 93 ? -6.982 -5.730 21.243 1.00 97.75 93 LYS A O 1
ATOM 699 N N . ALA A 1 94 ? -5.509 -7.276 20.509 1.00 97.56 94 ALA A N 1
ATOM 700 C CA . ALA A 1 94 ? -6.407 -7.961 19.587 1.00 97.56 94 ALA A CA 1
ATOM 701 C C . ALA A 1 94 ? -5.957 -9.406 19.347 1.00 97.56 94 ALA A C 1
ATOM 703 O O . ALA A 1 94 ? -4.841 -9.783 19.702 1.00 97.56 94 ALA A O 1
ATOM 704 N N . ASP A 1 95 ? -6.791 -10.211 18.696 1.00 96.88 95 ASP A N 1
ATOM 705 C CA . ASP A 1 95 ? -6.430 -11.592 18.348 1.00 96.88 95 ASP A CA 1
ATOM 706 C C . ASP A 1 95 ? -5.401 -11.626 17.211 1.00 96.88 95 ASP A C 1
ATOM 708 O O . ASP A 1 95 ? -4.563 -12.529 17.123 1.00 96.88 95 ASP A O 1
ATOM 712 N N . LYS A 1 96 ? -5.476 -10.645 16.301 1.00 96.31 96 LYS A N 1
ATOM 713 C CA . LYS A 1 96 ? -4.578 -10.504 15.150 1.00 96.31 96 LYS A CA 1
ATOM 714 C C . LYS A 1 96 ? -4.254 -9.043 14.860 1.00 96.31 96 LYS A C 1
ATOM 716 O O . LYS A 1 96 ? -5.066 -8.149 15.097 1.00 96.31 96 LYS A O 1
ATOM 721 N N . ALA A 1 97 ? -3.079 -8.824 14.276 1.00 96.94 97 ALA A N 1
ATOM 722 C CA . ALA A 1 97 ? -2.721 -7.565 13.641 1.00 96.94 97 ALA A CA 1
ATOM 723 C C . ALA A 1 97 ? -2.404 -7.794 12.163 1.00 96.94 97 ALA A C 1
ATOM 725 O O . ALA A 1 97 ? -1.709 -8.750 11.819 1.00 96.94 97 ALA A O 1
ATOM 726 N N . LEU A 1 98 ? -2.897 -6.902 11.308 1.00 97.31 98 LEU A N 1
ATOM 727 C CA . LEU A 1 98 ? -2.508 -6.798 9.907 1.00 97.31 98 LEU A CA 1
ATOM 728 C C . LEU A 1 98 ? -1.551 -5.615 9.760 1.00 97.31 98 LEU A C 1
ATOM 730 O O . LEU A 1 98 ? -1.914 -4.487 10.083 1.00 97.31 98 LEU A O 1
ATOM 734 N N . ILE A 1 99 ? -0.344 -5.866 9.256 1.00 97.06 99 ILE A N 1
ATOM 735 C CA . ILE A 1 99 ? 0.639 -4.818 8.968 1.00 97.06 99 ILE A CA 1
ATOM 736 C C . ILE A 1 99 ? 0.530 -4.449 7.486 1.00 97.06 99 ILE A C 1
ATOM 738 O O . ILE A 1 99 ? 0.937 -5.221 6.624 1.00 97.06 99 ILE A O 1
ATOM 742 N N . ALA A 1 100 ? -0.037 -3.278 7.199 1.00 97.19 100 ALA A N 1
ATOM 743 C CA . ALA A 1 100 ? -0.349 -2.773 5.861 1.00 97.19 100 ALA A CA 1
ATOM 744 C C . ALA A 1 100 ? 0.216 -1.351 5.646 1.00 97.19 100 ALA A C 1
ATOM 746 O O . ALA A 1 100 ? -0.462 -0.462 5.133 1.00 97.19 100 ALA A O 1
ATOM 747 N N . ILE A 1 101 ? 1.469 -1.130 6.059 1.00 94.88 101 ILE A N 1
ATOM 748 C CA . ILE A 1 101 ? 2.134 0.190 6.040 1.00 94.88 101 ILE A CA 1
ATOM 749 C C . ILE A 1 101 ? 2.858 0.522 4.727 1.00 94.88 101 ILE A C 1
ATOM 751 O O . ILE A 1 101 ? 3.388 1.619 4.578 1.00 94.88 101 ILE A O 1
ATOM 755 N N . GLY A 1 102 ? 2.923 -0.419 3.787 1.00 91.06 102 GLY A N 1
ATOM 756 C CA . GLY A 1 102 ? 3.603 -0.235 2.509 1.00 91.06 102 GLY A CA 1
ATOM 757 C C . GLY A 1 102 ? 4.077 -1.550 1.904 1.00 91.06 102 GLY A C 1
ATOM 758 O O . GLY A 1 102 ? 3.865 -2.624 2.467 1.00 91.06 102 GLY A O 1
ATOM 759 N N . VAL A 1 103 ? 4.728 -1.442 0.749 1.00 91.62 103 VAL A N 1
ATOM 760 C CA . VAL A 1 103 ? 5.313 -2.561 0.004 1.00 91.62 103 VAL A CA 1
ATOM 761 C C . VAL A 1 103 ? 6.776 -2.265 -0.311 1.00 91.62 103 VAL A C 1
ATOM 763 O O . VAL A 1 103 ? 7.160 -1.109 -0.497 1.00 91.62 103 VAL A O 1
ATOM 766 N N . THR A 1 104 ? 7.592 -3.311 -0.374 1.00 94.06 104 THR A N 1
ATOM 767 C CA . THR A 1 104 ? 9.013 -3.240 -0.738 1.00 94.06 104 THR A CA 1
ATOM 768 C C . THR A 1 104 ? 9.264 -4.040 -2.016 1.00 94.06 104 THR A C 1
ATOM 770 O O . THR A 1 104 ? 8.623 -5.074 -2.213 1.00 94.06 104 THR A O 1
ATOM 773 N N . PRO A 1 105 ? 10.182 -3.600 -2.892 1.00 96.56 105 PRO A N 1
ATOM 774 C CA . PRO A 1 105 ? 10.467 -4.301 -4.137 1.00 96.56 105 PRO A CA 1
ATOM 775 C C . PRO A 1 105 ? 11.244 -5.599 -3.874 1.00 96.56 105 PRO A C 1
ATOM 777 O O . PRO A 1 105 ? 12.143 -5.642 -3.038 1.00 96.56 105 PRO A O 1
ATOM 780 N N . ASN A 1 106 ? 10.946 -6.649 -4.641 1.00 95.75 106 ASN A N 1
ATOM 781 C CA . ASN A 1 106 ? 11.689 -7.913 -4.614 1.00 95.75 106 ASN A CA 1
ATOM 782 C C . ASN A 1 106 ? 12.901 -7.844 -5.554 1.00 95.75 106 ASN A C 1
ATOM 784 O O . ASN A 1 106 ? 12.881 -8.433 -6.630 1.00 95.75 106 ASN A O 1
ATOM 788 N N . SER A 1 107 ? 13.923 -7.075 -5.186 1.00 95.06 107 SER A N 1
ATOM 789 C CA . SER A 1 107 ? 15.120 -6.844 -6.019 1.00 95.06 107 SER A CA 1
ATOM 790 C C . SER A 1 107 ? 16.436 -7.240 -5.342 1.00 95.06 107 SER A C 1
ATOM 792 O O . SER A 1 107 ? 17.490 -7.271 -5.984 1.00 95.06 107 SER A O 1
ATOM 794 N N . GLU A 1 108 ? 16.393 -7.551 -4.048 1.00 93.25 108 GLU A N 1
ATOM 795 C CA . GLU A 1 108 ? 17.557 -7.980 -3.281 1.00 93.25 108 GLU A CA 1
ATOM 796 C C . GLU A 1 108 ? 17.988 -9.401 -3.664 1.00 93.25 108 GLU A C 1
ATOM 798 O O . GLU A 1 108 ? 17.173 -10.243 -4.036 1.00 93.25 108 GLU A O 1
ATOM 803 N N . ASN A 1 109 ? 19.288 -9.688 -3.546 1.00 92.56 109 ASN A N 1
ATOM 804 C CA . ASN A 1 109 ? 19.872 -11.017 -3.785 1.00 92.56 109 ASN A CA 1
ATOM 805 C C . ASN A 1 109 ? 19.626 -11.606 -5.194 1.00 92.56 109 ASN A C 1
ATOM 807 O O . ASN A 1 109 ? 19.703 -12.817 -5.383 1.00 92.56 109 ASN A O 1
ATOM 811 N N . MET A 1 110 ? 19.386 -10.756 -6.200 1.00 93.75 110 MET A N 1
ATOM 812 C CA . MET A 1 110 ? 19.165 -11.160 -7.600 1.00 93.75 110 MET A CA 1
ATOM 813 C C . MET A 1 110 ? 20.398 -11.005 -8.513 1.00 93.75 110 MET A C 1
ATOM 815 O O . MET A 1 110 ? 20.313 -11.258 -9.711 1.00 93.75 110 MET A O 1
ATOM 819 N N . GLY A 1 111 ? 21.540 -10.548 -7.986 1.00 94.81 111 GLY A N 1
ATOM 820 C CA . GLY A 1 111 ? 22.746 -10.289 -8.791 1.00 94.81 111 GLY A CA 1
ATOM 821 C C . GLY A 1 111 ? 22.655 -9.052 -9.699 1.00 94.81 111 GLY A C 1
ATOM 822 O O . GLY A 1 111 ? 23.484 -8.892 -10.593 1.00 94.81 111 GLY A O 1
ATOM 823 N N . LEU A 1 112 ? 21.674 -8.167 -9.468 1.00 96.00 112 LEU A N 1
ATOM 824 C CA . LEU A 1 112 ? 21.451 -6.943 -10.254 1.00 96.00 112 LEU A CA 1
ATOM 825 C C . LEU A 1 112 ? 22.685 -6.030 -10.287 1.00 96.00 112 LEU A C 1
ATOM 827 O O . LEU A 1 112 ? 23.052 -5.526 -11.346 1.00 96.00 112 LEU A O 1
ATOM 831 N N . GLU A 1 113 ? 23.365 -5.876 -9.150 1.00 93.19 113 GLU A N 1
ATOM 832 C CA . GLU A 1 113 ? 24.598 -5.090 -9.055 1.00 93.19 113 GLU A CA 1
ATOM 833 C C . GLU A 1 113 ? 25.722 -5.691 -9.910 1.00 93.19 113 GLU A C 1
ATOM 835 O O . GLU A 1 113 ? 26.400 -4.973 -10.642 1.00 93.19 113 GLU A O 1
ATOM 840 N N . THR A 1 114 ? 25.872 -7.020 -9.892 1.00 95.88 114 THR A N 1
ATOM 841 C CA . THR A 1 114 ? 26.903 -7.742 -10.654 1.00 95.88 114 THR A CA 1
ATOM 842 C C . THR A 1 114 ? 26.769 -7.529 -12.159 1.00 95.88 114 THR A C 1
ATOM 844 O O . THR A 1 114 ? 27.773 -7.489 -12.867 1.00 95.88 114 THR A O 1
ATOM 847 N N . ILE A 1 115 ? 25.540 -7.372 -12.651 1.00 96.44 115 ILE A N 1
ATOM 848 C CA . ILE A 1 115 ? 25.255 -7.126 -14.070 1.00 96.44 115 ILE A CA 1
ATOM 849 C C . ILE A 1 115 ? 25.103 -5.634 -14.402 1.00 96.44 115 ILE A C 1
ATOM 851 O O . ILE A 1 115 ? 24.850 -5.296 -15.554 1.00 96.44 115 ILE A O 1
ATOM 855 N N . GLY A 1 116 ? 25.281 -4.736 -13.426 1.00 97.00 116 GLY A N 1
ATOM 856 C CA . GLY A 1 116 ? 25.279 -3.284 -13.624 1.00 97.00 116 GLY A CA 1
ATOM 857 C C . GLY A 1 116 ? 23.898 -2.617 -13.636 1.00 97.00 116 GLY A C 1
ATOM 858 O O . GLY A 1 116 ? 23.784 -1.469 -14.081 1.00 97.00 116 GLY A O 1
ATOM 859 N N . VAL A 1 117 ? 22.845 -3.291 -13.160 1.00 98.31 117 VAL A N 1
ATOM 860 C CA . VAL A 1 117 ? 21.507 -2.699 -12.997 1.00 98.31 117 VAL A CA 1
ATOM 861 C C . VAL A 1 117 ? 21.497 -1.792 -11.766 1.00 98.31 117 VAL A C 1
ATOM 863 O O . VAL A 1 117 ? 21.735 -2.232 -10.644 1.00 98.31 117 VAL A O 1
ATOM 866 N N . LYS A 1 118 ? 21.206 -0.506 -11.975 1.00 97.75 118 LYS A N 1
ATOM 867 C CA . LYS A 1 118 ? 21.120 0.496 -10.911 1.00 97.75 118 LYS A CA 1
ATOM 868 C C . LYS A 1 118 ? 19.806 0.368 -10.145 1.00 97.75 118 LYS A C 1
ATOM 870 O O . LYS A 1 118 ? 18.727 0.348 -10.738 1.00 97.75 118 LYS A O 1
ATOM 875 N N . THR A 1 119 ? 19.906 0.385 -8.822 1.00 97.44 119 THR A N 1
ATOM 876 C CA . THR A 1 119 ? 18.765 0.422 -7.901 1.00 97.44 119 THR A CA 1
ATOM 877 C C . THR A 1 119 ? 18.884 1.601 -6.941 1.00 97.44 119 THR A C 1
ATOM 879 O O . THR A 1 119 ? 19.990 1.943 -6.529 1.00 97.44 119 THR A O 1
ATOM 882 N N . GLU A 1 120 ? 17.761 2.172 -6.513 1.00 96.00 120 GLU A N 1
ATOM 883 C CA . GLU A 1 120 ? 17.700 3.184 -5.454 1.00 96.00 120 GLU A CA 1
ATOM 884 C C . GLU A 1 1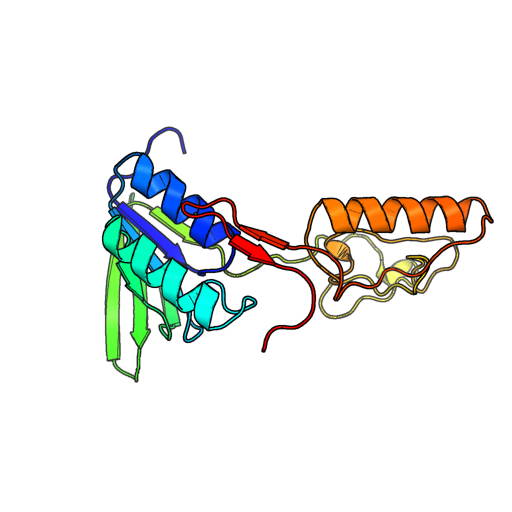20 ? 16.701 2.729 -4.391 1.00 96.00 120 GLU A C 1
ATOM 886 O O . GLU A 1 120 ? 15.532 2.507 -4.696 1.00 96.00 120 GLU A O 1
ATOM 891 N N . ARG A 1 121 ? 17.163 2.544 -3.145 1.00 94.75 121 ARG A N 1
ATOM 892 C CA . ARG A 1 121 ? 16.349 1.973 -2.048 1.00 94.75 121 ARG A CA 1
ATOM 893 C C . ARG A 1 121 ? 15.657 0.653 -2.445 1.00 94.75 121 ARG A C 1
ATOM 895 O O . ARG A 1 121 ? 14.502 0.425 -2.105 1.00 94.75 121 ARG A O 1
ATOM 902 N N . GLY A 1 122 ? 16.351 -0.178 -3.224 1.00 95.44 122 GLY A N 1
ATOM 903 C CA . GLY A 1 122 ? 15.828 -1.427 -3.786 1.00 95.44 122 GLY A CA 1
ATOM 904 C C . GLY A 1 122 ? 15.019 -1.264 -5.080 1.00 95.44 122 GLY A C 1
ATOM 905 O O . GLY A 1 122 ? 14.876 -2.225 -5.824 1.00 95.44 122 GLY A O 1
ATOM 906 N N . PHE A 1 123 ? 14.527 -0.081 -5.439 1.00 97.94 123 PHE A N 1
ATOM 907 C CA . PHE A 1 123 ? 13.753 0.080 -6.672 1.00 97.94 123 PHE A CA 1
ATOM 908 C C . PHE A 1 123 ? 14.661 0.153 -7.900 1.00 97.94 123 PHE A C 1
ATOM 910 O O . PHE A 1 123 ? 15.612 0.941 -7.930 1.00 97.94 123 PHE A O 1
ATOM 917 N N . ILE A 1 124 ? 14.366 -0.652 -8.922 1.00 98.44 124 ILE A N 1
ATOM 918 C CA . ILE A 1 124 ? 15.132 -0.686 -10.172 1.00 98.44 124 ILE A CA 1
ATOM 919 C C . ILE A 1 124 ? 14.888 0.609 -10.944 1.00 98.44 124 ILE A C 1
ATOM 921 O O . ILE A 1 124 ? 13.751 0.957 -11.265 1.00 98.44 124 ILE A O 1
ATOM 925 N N . GLN A 1 125 ? 15.974 1.313 -11.257 1.00 98.25 125 GLN A N 1
ATOM 926 C CA . GLN A 1 125 ? 15.907 2.563 -12.000 1.00 98.25 125 GLN A CA 1
ATOM 927 C C . GLN A 1 125 ? 15.657 2.284 -13.477 1.00 98.25 125 GLN A C 1
ATOM 929 O O . GLN A 1 125 ? 16.373 1.497 -14.098 1.00 98.25 125 GLN A O 1
ATOM 934 N N . ILE A 1 126 ? 14.650 2.959 -14.025 1.00 98.50 126 ILE A N 1
ATOM 935 C CA . ILE A 1 126 ? 14.205 2.806 -15.408 1.00 98.50 126 ILE A CA 1
ATOM 936 C C . ILE A 1 126 ? 14.032 4.160 -16.098 1.00 98.50 126 ILE A C 1
ATOM 938 O O . ILE A 1 126 ? 13.702 5.159 -15.452 1.00 98.50 126 ILE A O 1
ATOM 942 N N . ASN A 1 127 ? 14.223 4.179 -17.416 1.00 97.75 127 ASN A N 1
ATOM 943 C CA . ASN A 1 127 ? 13.848 5.304 -18.273 1.00 97.75 127 ASN A CA 1
ATOM 944 C C . ASN A 1 127 ? 12.370 5.214 -18.725 1.00 97.75 127 ASN A C 1
ATOM 946 O O . ASN A 1 127 ? 11.615 4.350 -18.276 1.00 97.75 127 ASN A O 1
ATOM 950 N N . GLU A 1 128 ? 11.943 6.109 -19.622 1.00 97.75 128 GLU A N 1
ATOM 951 C CA . GLU A 1 128 ? 10.562 6.162 -20.136 1.00 97.75 128 GLU A CA 1
ATOM 952 C C . GLU A 1 128 ? 10.149 4.938 -20.966 1.00 97.75 128 GLU A C 1
ATOM 954 O O . GLU A 1 128 ? 8.957 4.681 -21.103 1.00 97.75 128 GLU A O 1
ATOM 959 N N . GLN A 1 129 ? 11.113 4.158 -21.463 1.00 98.00 129 GLN A N 1
ATOM 960 C CA . GLN A 1 129 ? 10.895 2.908 -22.198 1.00 98.00 129 GLN A CA 1
ATOM 961 C C . GLN A 1 129 ? 10.980 1.669 -21.293 1.00 98.00 129 GLN A C 1
ATOM 963 O O . GLN A 1 129 ? 11.063 0.544 -21.780 1.00 98.00 129 GLN A O 1
ATOM 968 N N . MET A 1 130 ? 10.988 1.864 -19.969 1.00 98.62 130 MET A N 1
ATOM 969 C CA . MET A 1 130 ? 11.145 0.816 -18.950 1.00 98.62 130 MET A CA 1
ATOM 970 C C . MET A 1 130 ? 12.511 0.111 -18.975 1.00 98.62 130 MET A C 1
ATOM 972 O O . MET A 1 130 ? 12.699 -0.926 -18.336 1.00 98.62 130 MET A O 1
ATOM 976 N N . GLN A 1 131 ? 13.478 0.667 -19.702 1.00 98.38 131 GLN A N 1
ATOM 977 C CA . GLN A 1 131 ? 14.829 0.135 -19.816 1.00 98.38 131 GLN A CA 1
ATOM 978 C C . GLN A 1 131 ? 15.643 0.534 -18.586 1.00 98.38 131 GLN A C 1
ATOM 980 O O . GLN A 1 131 ? 15.574 1.676 -18.125 1.00 98.38 131 GLN A O 1
ATOM 985 N N . THR A 1 132 ? 16.425 -0.404 -18.060 1.00 98.62 132 THR A N 1
ATOM 986 C CA . THR A 1 132 ? 17.317 -0.166 -16.918 1.00 98.62 132 THR A CA 1
ATOM 987 C C . THR A 1 132 ? 18.616 0.528 -17.351 1.00 98.62 132 THR A C 1
ATOM 989 O O . THR A 1 132 ? 18.786 0.914 -18.507 1.00 98.62 132 THR A O 1
ATOM 992 N N . SER A 1 133 ? 19.591 0.661 -16.445 1.00 98.19 133 SER A N 1
ATOM 993 C CA . SER A 1 133 ? 20.953 1.092 -16.803 1.00 98.19 133 SER A CA 1
ATOM 994 C C . SER A 1 133 ? 21.700 0.119 -17.723 1.00 98.19 133 SER A C 1
ATOM 996 O O . SER A 1 133 ? 22.750 0.483 -18.251 1.00 98.19 133 SER A O 1
ATOM 998 N N . VAL A 1 134 ? 21.184 -1.099 -17.908 1.00 98.25 134 VAL A N 1
ATOM 999 C CA . VAL A 1 134 ? 21.737 -2.111 -18.809 1.00 98.25 134 VAL A CA 1
ATOM 1000 C C . VAL A 1 134 ? 20.832 -2.206 -20.045 1.00 98.25 134 VAL A C 1
ATOM 1002 O O . VAL A 1 134 ? 19.654 -2.531 -19.890 1.00 98.25 134 VAL A O 1
ATOM 1005 N N . PRO A 1 135 ? 21.337 -1.949 -21.270 1.00 95.75 135 PRO A N 1
ATOM 1006 C CA . PRO A 1 135 ? 20.477 -1.716 -22.434 1.00 95.75 135 PRO A CA 1
ATOM 1007 C C . PRO A 1 135 ? 19.517 -2.851 -22.811 1.00 95.75 135 PRO A C 1
ATOM 1009 O O . PRO A 1 135 ? 18.453 -2.601 -23.364 1.00 95.75 135 PRO A O 1
ATOM 1012 N N . ASN A 1 136 ? 19.870 -4.101 -22.536 1.00 96.56 136 ASN A N 1
ATOM 1013 C CA . ASN A 1 136 ? 19.048 -5.267 -22.855 1.00 96.56 136 ASN A CA 1
ATOM 1014 C C . ASN A 1 136 ? 18.225 -5.775 -21.659 1.00 96.56 136 ASN A C 1
ATOM 1016 O O . ASN A 1 136 ? 17.692 -6.881 -21.719 1.00 96.56 136 ASN A O 1
ATOM 1020 N N . ILE A 1 137 ? 18.139 -5.002 -20.572 1.00 98.19 137 ILE A N 1
ATOM 1021 C CA . ILE A 1 137 ? 17.386 -5.352 -19.366 1.00 98.19 137 ILE A CA 1
ATOM 1022 C C . ILE A 1 137 ? 16.333 -4.280 -19.107 1.00 98.19 137 ILE A C 1
ATOM 1024 O O . ILE A 1 137 ? 16.636 -3.086 -19.058 1.00 98.19 137 ILE A O 1
ATOM 1028 N N . TYR A 1 138 ? 15.105 -4.735 -18.885 1.00 98.62 138 TYR A N 1
ATOM 1029 C CA . TYR A 1 138 ? 13.929 -3.914 -18.623 1.00 98.62 138 TYR A CA 1
ATOM 1030 C C . TYR A 1 138 ? 13.323 -4.304 -17.274 1.00 98.62 138 TYR A C 1
ATOM 1032 O O . TYR A 1 138 ? 13.470 -5.445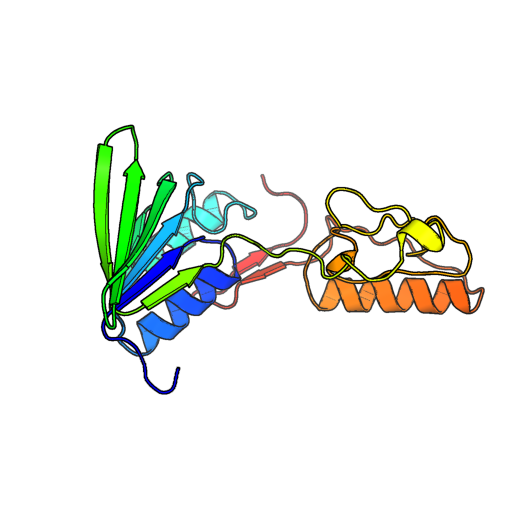 -16.832 1.00 98.62 138 TYR A O 1
ATOM 1040 N N . ALA A 1 139 ? 12.635 -3.369 -16.626 1.00 98.56 139 ALA A N 1
ATOM 1041 C CA . ALA A 1 139 ? 11.910 -3.625 -15.386 1.00 98.56 139 ALA A CA 1
ATOM 1042 C C . ALA A 1 139 ? 10.551 -2.922 -15.405 1.00 98.56 139 ALA A C 1
ATOM 1044 O O . ALA A 1 139 ? 10.434 -1.787 -15.858 1.00 98.56 139 ALA A O 1
ATOM 1045 N N . ILE A 1 140 ? 9.526 -3.608 -14.903 1.00 98.75 140 ILE A N 1
ATOM 1046 C CA . ILE A 1 140 ? 8.138 -3.138 -14.884 1.00 98.75 140 ILE A CA 1
ATOM 1047 C C . ILE A 1 140 ? 7.480 -3.476 -13.545 1.00 98.75 140 ILE A C 1
ATOM 1049 O O . ILE A 1 140 ? 7.950 -4.333 -12.798 1.00 98.75 140 ILE A O 1
ATOM 1053 N N . GLY A 1 141 ? 6.358 -2.831 -13.271 1.00 98.50 141 GLY A N 1
ATOM 1054 C CA . GLY A 1 141 ? 5.559 -2.987 -12.069 1.00 98.50 141 GLY A CA 1
ATOM 1055 C C . GLY A 1 141 ? 6.238 -2.447 -10.818 1.00 98.50 141 GLY A C 1
ATOM 1056 O O . GLY A 1 141 ? 7.108 -1.572 -10.865 1.00 98.50 141 GLY A O 1
ATOM 1057 N N . ASP A 1 142 ? 5.822 -2.991 -9.683 1.00 98.25 142 ASP A N 1
ATOM 1058 C CA . ASP A 1 142 ? 6.139 -2.502 -8.341 1.00 98.25 142 ASP A CA 1
ATOM 1059 C C . ASP A 1 142 ? 7.647 -2.431 -8.059 1.00 98.25 142 ASP A C 1
ATOM 1061 O O . ASP A 1 142 ? 8.095 -1.567 -7.306 1.00 98.25 142 ASP A O 1
ATOM 1065 N N . VAL A 1 143 ? 8.457 -3.267 -8.724 1.00 98.06 143 VAL A N 1
ATOM 1066 C CA . VAL A 1 143 ? 9.925 -3.255 -8.592 1.00 98.06 143 VAL A CA 1
ATOM 1067 C C . VAL A 1 143 ? 10.556 -1.933 -9.055 1.00 98.06 143 VAL A C 1
ATOM 1069 O O . VAL A 1 143 ? 11.672 -1.609 -8.660 1.00 98.06 143 VAL A O 1
ATOM 1072 N N . THR A 1 144 ? 9.842 -1.153 -9.872 1.00 97.94 144 THR A N 1
ATOM 1073 C CA . THR A 1 144 ? 10.283 0.160 -10.375 1.00 97.94 144 THR A CA 1
ATOM 1074 C C . THR A 1 144 ? 9.984 1.303 -9.405 1.00 97.94 144 THR A C 1
ATOM 1076 O O . THR A 1 144 ? 10.518 2.399 -9.562 1.00 97.94 144 THR A O 1
ATOM 1079 N N . GLY A 1 145 ? 9.094 1.080 -8.430 1.00 96.25 145 GLY A N 1
ATOM 1080 C CA . GLY A 1 145 ? 8.683 2.089 -7.452 1.00 96.25 145 GLY A CA 1
ATOM 1081 C C . GLY A 1 145 ? 7.891 3.264 -8.029 1.00 96.25 145 GLY A C 1
ATOM 1082 O O . GLY A 1 145 ? 7.675 4.242 -7.321 1.00 96.25 145 GLY A O 1
ATOM 1083 N N . LYS A 1 146 ? 7.468 3.205 -9.302 1.00 96.06 146 LYS A N 1
ATOM 1084 C CA . LYS A 1 146 ? 6.734 4.307 -9.945 1.00 96.06 146 LYS A CA 1
ATOM 1085 C C . LYS A 1 146 ? 5.323 4.458 -9.388 1.00 96.06 146 LYS A C 1
ATOM 1087 O O . LYS A 1 146 ? 4.965 5.537 -8.930 1.00 96.06 146 LYS A O 1
ATOM 1092 N N . LEU A 1 147 ? 4.533 3.387 -9.439 1.00 95.25 147 LEU A N 1
ATOM 1093 C CA . LEU A 1 147 ? 3.209 3.307 -8.829 1.00 95.25 147 LEU A CA 1
ATOM 1094 C C . LEU A 1 147 ? 2.819 1.826 -8.726 1.00 95.25 147 LEU A C 1
ATOM 1096 O O . LEU A 1 147 ? 2.716 1.151 -9.749 1.00 95.25 147 LEU A O 1
ATOM 1100 N N . ALA A 1 148 ? 2.654 1.318 -7.502 1.00 95.38 148 ALA A N 1
ATOM 1101 C CA . ALA A 1 148 ? 2.425 -0.103 -7.231 1.00 95.38 148 ALA A CA 1
ATOM 1102 C C . ALA A 1 148 ? 0.958 -0.499 -7.477 1.00 95.38 148 ALA A C 1
ATOM 1104 O O . ALA A 1 148 ? 0.174 -0.656 -6.542 1.00 95.38 148 ALA A O 1
ATOM 1105 N N . LEU A 1 149 ? 0.564 -0.556 -8.753 1.00 97.06 149 LEU A N 1
ATOM 1106 C CA . LEU A 1 149 ? -0.793 -0.869 -9.202 1.00 97.06 149 LEU A CA 1
ATOM 1107 C C . LEU A 1 149 ? -0.752 -1.805 -10.415 1.00 97.06 149 LEU A C 1
ATOM 1109 O O . LEU A 1 149 ? 0.033 -1.616 -11.346 1.00 97.06 149 LEU A O 1
ATOM 1113 N N . ALA A 1 150 ? -1.657 -2.782 -10.449 1.00 97.81 150 ALA A N 1
ATOM 1114 C CA . ALA A 1 150 ? -1.663 -3.828 -11.473 1.00 97.81 150 ALA A CA 1
ATOM 1115 C C . ALA A 1 150 ? -1.810 -3.287 -12.911 1.00 97.81 150 ALA A C 1
ATOM 1117 O O . ALA A 1 150 ? -1.121 -3.741 -13.831 1.00 97.81 150 ALA A O 1
ATOM 1118 N N . HIS A 1 151 ? -2.673 -2.290 -13.128 1.00 97.88 151 HIS A N 1
ATOM 1119 C CA . HIS A 1 151 ? -2.839 -1.661 -14.444 1.00 97.88 151 HIS A CA 1
ATOM 1120 C C . HIS A 1 151 ? -1.632 -0.812 -14.846 1.00 97.88 151 HIS A C 1
ATOM 1122 O O . HIS A 1 151 ? -1.333 -0.728 -16.034 1.00 97.88 151 HIS A O 1
ATOM 1128 N N . VAL A 1 152 ? -0.893 -0.248 -13.885 1.00 98.12 152 VAL A N 1
ATOM 1129 C CA . VAL A 1 152 ? 0.370 0.451 -14.162 1.00 98.12 152 VAL A CA 1
ATOM 1130 C C . VAL A 1 152 ? 1.428 -0.545 -14.615 1.00 98.12 152 VAL A C 1
ATOM 1132 O O . VAL A 1 152 ? 2.052 -0.322 -15.648 1.00 98.12 152 VAL A O 1
ATOM 1135 N N . ALA A 1 153 ? 1.584 -1.670 -13.910 1.00 98.56 153 ALA A N 1
ATOM 1136 C CA . ALA A 1 153 ? 2.492 -2.739 -14.324 1.00 98.56 153 ALA A CA 1
ATOM 1137 C C . ALA A 1 153 ? 2.170 -3.237 -15.744 1.00 98.56 153 ALA A C 1
ATOM 1139 O O . ALA A 1 153 ? 3.071 -3.415 -16.563 1.00 98.56 153 ALA A O 1
ATOM 1140 N N . SER A 1 154 ? 0.881 -3.389 -16.061 1.00 98.50 154 SER A N 1
ATOM 1141 C CA . SER A 1 154 ? 0.417 -3.790 -17.395 1.00 98.50 154 SER A CA 1
ATOM 1142 C C . SER A 1 154 ? 0.742 -2.739 -18.465 1.00 98.50 154 SER A C 1
ATOM 1144 O O . SER A 1 154 ? 1.237 -3.083 -19.536 1.00 98.50 154 SER A O 1
ATOM 1146 N N . ALA A 1 155 ? 0.524 -1.452 -18.176 1.00 98.38 155 ALA A N 1
ATOM 1147 C CA . ALA A 1 155 ? 0.872 -0.363 -19.088 1.00 98.38 155 ALA A CA 1
ATOM 1148 C C . ALA A 1 155 ? 2.390 -0.268 -19.322 1.00 98.38 155 ALA A C 1
ATOM 1150 O O . ALA A 1 155 ? 2.836 -0.090 -20.453 1.00 98.38 155 ALA A O 1
ATOM 1151 N N . GLN A 1 156 ? 3.191 -0.443 -18.268 1.00 98.69 156 GLN A N 1
ATOM 1152 C CA . GLN A 1 156 ? 4.650 -0.507 -18.368 1.00 98.69 156 GLN A CA 1
ATOM 1153 C C . GLN A 1 156 ? 5.101 -1.709 -19.210 1.00 98.69 156 GLN A C 1
ATOM 1155 O O . GLN A 1 156 ? 6.015 -1.571 -20.019 1.00 98.69 156 GLN A O 1
ATOM 1160 N N . ALA A 1 157 ? 4.443 -2.867 -19.079 1.00 98.56 157 ALA A N 1
ATOM 1161 C CA . ALA A 1 157 ? 4.742 -4.054 -19.880 1.00 98.56 157 ALA A CA 1
ATOM 1162 C C . ALA A 1 157 ? 4.574 -3.807 -21.383 1.00 98.56 157 ALA A C 1
ATOM 1164 O O . ALA A 1 157 ? 5.423 -4.233 -22.163 1.00 98.56 157 ALA A O 1
ATOM 1165 N N . LEU A 1 158 ? 3.508 -3.102 -21.778 1.00 98.38 158 LEU A N 1
ATOM 1166 C CA . LEU A 1 158 ? 3.270 -2.743 -23.178 1.00 98.38 158 LEU A CA 1
ATOM 1167 C C . LEU A 1 158 ? 4.410 -1.878 -23.722 1.00 98.38 158 LEU A C 1
ATOM 1169 O O . LEU A 1 158 ? 5.010 -2.237 -24.731 1.00 98.38 158 LEU A O 1
ATOM 1173 N N . VAL A 1 159 ? 4.777 -0.816 -22.999 1.00 98.56 159 VAL A N 1
ATOM 1174 C CA . VAL A 1 159 ? 5.884 0.0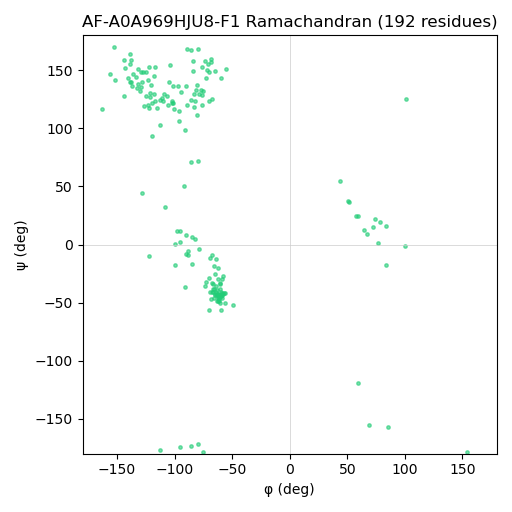75 -23.384 1.00 98.56 159 VAL A CA 1
ATOM 1175 C C . VAL A 1 159 ? 7.209 -0.686 -23.484 1.00 98.56 159 VAL A C 1
ATOM 1177 O O . VAL A 1 159 ? 7.946 -0.515 -24.453 1.00 98.56 159 VAL A O 1
ATOM 1180 N N . ALA A 1 160 ? 7.510 -1.551 -22.512 1.00 98.62 160 ALA A N 1
ATOM 1181 C CA . ALA A 1 160 ? 8.726 -2.358 -22.522 1.00 98.62 160 ALA A CA 1
ATOM 1182 C C . ALA A 1 160 ? 8.764 -3.308 -23.731 1.00 98.62 160 ALA A C 1
ATOM 1184 O O . ALA A 1 160 ? 9.777 -3.392 -24.419 1.00 98.62 160 ALA A O 1
ATOM 1185 N N . ALA A 1 161 ? 7.661 -4.008 -24.011 1.00 98.56 161 ALA A N 1
ATOM 1186 C CA . ALA A 1 161 ? 7.569 -4.944 -25.128 1.00 98.56 161 ALA A CA 1
ATOM 1187 C C . ALA A 1 161 ? 7.685 -4.239 -26.490 1.00 98.56 161 ALA A C 1
ATOM 1189 O O . ALA A 1 161 ? 8.404 -4.720 -27.366 1.00 98.56 161 ALA A O 1
ATOM 1190 N N . GLU A 1 162 ? 7.033 -3.085 -26.656 1.00 98.44 162 GLU A N 1
ATOM 1191 C CA . GLU A 1 162 ? 7.152 -2.240 -27.850 1.00 98.44 162 GLU A CA 1
ATOM 1192 C C . GLU A 1 162 ? 8.594 -1.751 -28.049 1.00 98.44 162 GLU A C 1
ATOM 1194 O O . GLU A 1 162 ? 9.132 -1.877 -29.151 1.00 98.44 162 GLU A O 1
ATOM 1199 N N . ALA A 1 163 ? 9.252 -1.282 -26.981 1.00 98.12 163 ALA A N 1
ATOM 1200 C CA . ALA A 1 163 ? 10.651 -0.857 -27.024 1.00 98.12 163 ALA A CA 1
ATOM 1201 C C . ALA A 1 163 ? 11.591 -2.005 -27.422 1.00 98.12 163 ALA A C 1
ATOM 1203 O O . ALA A 1 163 ? 12.454 -1.828 -28.282 1.00 98.12 163 ALA A O 1
ATOM 1204 N N . ILE A 1 164 ? 11.404 -3.195 -26.837 1.00 98.44 164 ILE A N 1
ATOM 1205 C CA . ILE A 1 164 ? 12.182 -4.403 -27.164 1.00 98.44 164 ILE A CA 1
ATOM 1206 C C . ILE A 1 164 ? 12.012 -4.781 -28.643 1.00 98.44 164 ILE A C 1
ATOM 1208 O O . ILE A 1 164 ? 12.974 -5.190 -29.291 1.00 98.44 164 ILE A O 1
ATOM 1212 N N . ALA A 1 165 ? 10.804 -4.629 -29.188 1.00 98.19 165 ALA A N 1
ATOM 1213 C CA . ALA A 1 165 ? 10.496 -4.918 -30.586 1.00 98.19 165 ALA A CA 1
ATOM 1214 C C . ALA A 1 165 ? 10.944 -3.815 -31.570 1.00 98.19 165 ALA A C 1
ATOM 1216 O O . ALA A 1 165 ? 10.817 -3.993 -32.781 1.00 98.19 165 ALA A O 1
ATOM 1217 N N . GLY A 1 166 ? 11.476 -2.689 -31.081 1.00 97.12 166 GLY A N 1
ATOM 1218 C CA . GLY A 1 166 ? 11.889 -1.556 -31.915 1.00 97.12 166 GLY A CA 1
ATOM 1219 C C . GLY A 1 166 ? 10.721 -0.729 -32.463 1.00 97.12 166 GLY A C 1
ATOM 1220 O O . GLY A 1 166 ? 10.876 -0.048 -33.477 1.00 97.12 166 GLY A O 1
ATOM 1221 N N . HIS A 1 167 ? 9.552 -0.800 -31.823 1.00 98.06 167 HIS A N 1
ATOM 1222 C CA . HIS A 1 167 ? 8.401 0.036 -32.150 1.00 98.06 167 HIS A CA 1
ATOM 1223 C C . HIS A 1 167 ? 8.487 1.405 -31.461 1.00 98.06 167 HIS A C 1
ATOM 1225 O O . HIS A 1 167 ? 9.172 1.582 -30.454 1.00 98.06 167 HIS A O 1
ATOM 1231 N N . GLU A 1 168 ? 7.780 2.392 -32.015 1.00 96.69 168 GLU A N 1
ATOM 1232 C CA . GLU A 1 168 ? 7.615 3.693 -31.367 1.00 96.69 168 GLU A CA 1
ATOM 1233 C C . GLU A 1 168 ? 6.771 3.535 -30.095 1.00 96.69 168 GLU A C 1
ATOM 1235 O O . GLU A 1 168 ? 5.649 3.035 -30.150 1.00 96.69 168 GLU A O 1
ATOM 1240 N N . THR A 1 169 ? 7.302 3.984 -28.958 1.00 97.19 169 THR A N 1
ATOM 1241 C CA . THR A 1 169 ? 6.630 3.915 -27.654 1.00 97.19 169 THR A CA 1
ATOM 1242 C C . THR A 1 169 ? 6.071 5.263 -27.230 1.00 97.19 169 THR A C 1
ATOM 1244 O O . THR A 1 169 ? 6.645 6.307 -27.547 1.00 97.19 169 THR A O 1
ATOM 1247 N N . ARG A 1 170 ? 5.035 5.254 -26.389 1.00 95.00 170 ARG A N 1
ATOM 1248 C CA . ARG A 1 170 ? 4.532 6.463 -25.721 1.00 95.00 170 ARG A CA 1
ATOM 1249 C C . ARG A 1 170 ? 4.904 6.466 -24.234 1.00 95.00 170 ARG A C 1
ATOM 1251 O O . ARG A 1 170 ? 4.576 5.499 -23.547 1.00 95.00 170 ARG A O 1
ATOM 1258 N N . PRO A 1 171 ? 5.524 7.542 -23.714 1.00 95.38 171 PRO A N 1
ATOM 1259 C CA . PRO A 1 171 ? 5.798 7.662 -22.286 1.00 95.38 171 PRO A CA 1
ATOM 1260 C C . PRO A 1 171 ? 4.517 7.608 -21.446 1.00 95.38 171 PRO A C 1
ATOM 1262 O O . PRO A 1 171 ? 3.478 8.156 -21.825 1.00 95.38 171 PRO A O 1
ATOM 1265 N N . LEU A 1 172 ? 4.600 6.976 -20.275 1.00 97.31 172 LEU A N 1
ATOM 1266 C CA . LEU A 1 172 ? 3.488 6.917 -19.329 1.00 97.31 172 LEU A CA 1
ATOM 1267 C C . LEU A 1 172 ? 3.441 8.177 -18.465 1.00 97.31 172 LEU A C 1
ATOM 1269 O O . LEU A 1 172 ? 4.422 8.535 -17.814 1.00 97.31 172 LEU A O 1
ATOM 1273 N N . ASN A 1 173 ? 2.266 8.802 -18.386 1.00 96.56 173 ASN A N 1
ATOM 1274 C CA . ASN A 1 173 ? 2.003 9.844 -17.402 1.00 96.56 173 ASN A CA 1
ATOM 1275 C C . ASN A 1 173 ? 1.420 9.222 -16.124 1.00 96.56 173 ASN A C 1
ATOM 1277 O O . AS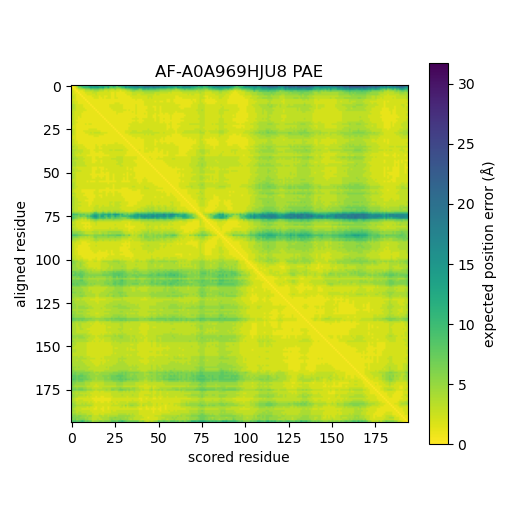N A 1 173 ? 0.220 8.967 -16.043 1.00 96.56 173 ASN A O 1
ATOM 1281 N N . TYR A 1 174 ? 2.274 9.005 -15.122 1.00 96.44 174 TYR A N 1
ATOM 1282 C CA . TYR A 1 174 ? 1.886 8.394 -13.847 1.00 96.44 174 TYR A CA 1
ATOM 1283 C C . TYR A 1 174 ? 0.896 9.234 -13.026 1.00 96.44 174 TYR A C 1
ATOM 1285 O O . TYR A 1 174 ? 0.132 8.657 -12.262 1.00 96.44 174 TYR A O 1
ATOM 1293 N N . ILE A 1 175 ? 0.860 10.561 -13.201 1.00 95.38 175 ILE A N 1
ATOM 1294 C CA . ILE A 1 175 ? -0.121 11.434 -12.527 1.00 95.38 175 ILE A CA 1
ATOM 1295 C C . ILE A 1 175 ? -1.538 11.133 -13.038 1.00 95.38 175 ILE A C 1
ATOM 1297 O O . ILE A 1 175 ? -2.502 11.157 -12.280 1.00 95.38 175 ILE A O 1
ATOM 1301 N N . ASN A 1 176 ? -1.659 10.782 -14.319 1.00 95.38 176 ASN A N 1
ATOM 1302 C CA . ASN A 1 176 ? -2.937 10.473 -14.957 1.00 95.38 176 ASN A CA 1
ATOM 1303 C C . ASN A 1 176 ? -3.314 8.984 -14.861 1.00 95.38 176 ASN A C 1
ATOM 1305 O O . ASN A 1 176 ? -4.276 8.559 -15.501 1.00 95.38 176 ASN A O 1
ATOM 1309 N N . MET A 1 177 ? -2.572 8.180 -14.093 1.00 96.56 177 MET A N 1
ATOM 1310 C CA . MET A 1 177 ? -2.941 6.790 -13.834 1.00 96.56 177 MET A CA 1
ATOM 1311 C C . MET A 1 177 ? -3.975 6.747 -12.703 1.00 96.56 177 MET A C 1
ATOM 1313 O O . MET A 1 177 ? -3.692 7.247 -11.613 1.00 96.56 177 MET A O 1
ATOM 1317 N N . PRO A 1 178 ? -5.163 6.158 -12.929 1.00 96.94 178 PRO A N 1
ATOM 1318 C CA . PRO A 1 178 ? -6.203 6.121 -11.912 1.00 96.94 178 PRO A CA 1
ATOM 1319 C C . PRO A 1 178 ? -5.802 5.220 -10.744 1.00 96.94 178 PRO A C 1
ATOM 1321 O O . PRO A 1 178 ? -4.986 4.306 -10.890 1.00 96.94 178 PRO A O 1
ATOM 1324 N N . ARG A 1 179 ? -6.405 5.458 -9.585 1.00 96.00 179 ARG A N 1
ATOM 1325 C CA . ARG A 1 179 ? -6.202 4.697 -8.350 1.00 96.00 179 ARG A CA 1
ATOM 1326 C C . ARG A 1 179 ? -7.567 4.387 -7.755 1.00 96.00 179 ARG A C 1
ATOM 1328 O O . ARG A 1 179 ? -8.470 5.216 -7.853 1.00 96.00 179 ARG A O 1
ATOM 1335 N N . CYS A 1 180 ? -7.706 3.212 -7.150 1.00 97.25 180 CYS A N 1
ATOM 1336 C CA . CYS A 1 180 ? -8.956 2.791 -6.527 1.00 97.25 180 CYS A CA 1
ATOM 1337 C C . CYS A 1 180 ? -8.694 2.143 -5.166 1.00 97.25 180 CYS A C 1
ATOM 1339 O O . CYS A 1 180 ? -7.683 1.463 -4.993 1.00 97.25 180 CYS A O 1
ATOM 1341 N N . THR A 1 181 ? -9.629 2.324 -4.235 1.00 98.19 181 THR A N 1
ATOM 1342 C CA . THR A 1 181 ? -9.740 1.541 -2.999 1.00 98.19 181 THR A CA 1
ATOM 1343 C C . THR A 1 181 ? -11.130 0.915 -2.947 1.00 98.19 181 THR A C 1
ATOM 1345 O O . THR A 1 181 ? -12.137 1.626 -2.931 1.00 98.19 181 THR A O 1
ATOM 1348 N N . TYR A 1 182 ? -11.187 -0.412 -2.898 1.00 97.56 182 TYR A N 1
ATOM 1349 C CA . TYR A 1 182 ? -12.411 -1.213 -2.981 1.00 97.56 182 TYR A CA 1
ATOM 1350 C C . TYR A 1 182 ? -13.001 -1.511 -1.594 1.00 97.56 182 TYR A C 1
ATOM 1352 O O . TYR A 1 182 ? -13.276 -2.655 -1.230 1.00 97.56 182 TYR A O 1
ATOM 1360 N N . CYS A 1 183 ? -13.163 -0.466 -0.782 1.00 96.19 183 CYS A N 1
ATOM 1361 C CA . CYS A 1 183 ? -13.945 -0.516 0.453 1.00 96.19 183 CYS A CA 1
ATOM 1362 C C . CYS A 1 183 ? -15.384 -0.032 0.208 1.00 96.19 183 CYS A C 1
ATOM 1364 O O . CYS A 1 183 ? -15.768 0.234 -0.926 1.00 96.19 183 CYS A O 1
ATOM 1366 N N . TYR A 1 184 ? -16.191 0.093 1.267 1.00 92.94 184 TYR A N 1
ATOM 1367 C CA . TYR A 1 184 ? -17.521 0.700 1.171 1.00 92.94 184 TYR A CA 1
ATOM 1368 C C . TYR A 1 184 ? -17.619 2.002 1.992 1.00 92.94 184 TYR A C 1
ATOM 1370 O O . TYR A 1 184 ? -17.518 1.935 3.226 1.00 92.94 184 TYR A O 1
ATOM 1378 N N . PRO A 1 185 ? -17.860 3.167 1.350 1.00 95.50 185 PRO A N 1
ATOM 1379 C CA . PRO A 1 185 ? -17.970 3.367 -0.104 1.00 95.50 185 PRO A CA 1
ATOM 1380 C C . PRO A 1 185 ? -16.631 3.162 -0.831 1.00 95.50 185 PRO A C 1
ATOM 1382 O O . PRO A 1 185 ? -15.569 3.247 -0.211 1.00 95.50 185 PRO A O 1
ATOM 1385 N N . GLU A 1 186 ? -16.697 2.900 -2.137 1.00 97.88 186 GLU A N 1
ATOM 1386 C CA . GLU A 1 186 ? -15.511 2.815 -2.994 1.00 97.88 186 GLU A CA 1
ATOM 1387 C C . GLU A 1 186 ? -14.890 4.202 -3.187 1.00 97.88 186 GLU A C 1
ATOM 1389 O O . GLU A 1 186 ? -15.591 5.217 -3.216 1.00 97.88 186 GLU A O 1
ATOM 1394 N N . VAL A 1 187 ? -13.569 4.240 -3.351 1.00 98.31 187 VAL A N 1
ATOM 1395 C CA . VAL A 1 187 ? -12.820 5.460 -3.671 1.00 98.31 187 VAL A CA 1
ATOM 1396 C C . VAL A 1 187 ? -12.149 5.274 -5.018 1.00 98.31 187 VAL A C 1
ATOM 1398 O O . VAL A 1 187 ? -11.452 4.283 -5.217 1.00 98.31 187 VAL A O 1
ATOM 1401 N N . GLY A 1 188 ? -12.330 6.234 -5.921 1.00 97.62 188 GLY A N 1
ATOM 1402 C CA . GLY A 1 188 ? -11.624 6.305 -7.195 1.00 97.62 188 GLY A CA 1
ATOM 1403 C C . GLY A 1 188 ? -11.086 7.712 -7.421 1.00 97.62 188 GLY A C 1
ATOM 1404 O O . GLY A 1 188 ? -11.808 8.685 -7.209 1.00 97.62 188 GLY A O 1
ATOM 1405 N N . SER A 1 189 ? -9.831 7.824 -7.851 1.00 97.06 189 SER A N 1
ATOM 1406 C CA . SER A 1 189 ? -9.179 9.108 -8.124 1.00 97.06 189 SER A CA 1
ATOM 1407 C C . SER A 1 189 ? -8.238 9.035 -9.323 1.00 97.06 189 SER A C 1
ATOM 1409 O O . SER A 1 189 ? -7.788 7.962 -9.732 1.00 97.06 189 SER A O 1
ATOM 1411 N N . VAL A 1 190 ? -7.951 10.194 -9.914 1.00 97.00 190 VAL A N 1
ATOM 1412 C CA . VAL A 1 190 ? -6.972 10.374 -10.990 1.00 97.00 190 VAL A CA 1
ATOM 1413 C C . VAL A 1 190 ? -6.493 11.824 -10.990 1.00 97.00 190 VAL A C 1
ATOM 1415 O O . VAL A 1 190 ? -7.279 12.726 -10.711 1.00 97.00 190 VAL A O 1
ATOM 1418 N N . GLY A 1 191 ? -5.232 12.061 -11.350 1.00 96.50 191 GLY A N 1
ATOM 1419 C CA . GLY A 1 191 ? -4.688 13.409 -11.464 1.00 96.50 191 GLY A CA 1
ATOM 1420 C C . GLY A 1 191 ? -4.164 13.972 -10.143 1.00 96.50 191 GLY A C 1
ATOM 1421 O O . GLY A 1 191 ? -3.758 13.237 -9.243 1.00 96.50 191 GLY A O 1
ATOM 1422 N N . LEU A 1 192 ? -4.118 15.301 -10.076 1.00 95.62 192 LEU A N 1
ATOM 1423 C CA . LEU A 1 192 ? -3.723 16.048 -8.884 1.00 95.62 192 LEU A CA 1
ATOM 1424 C C . LEU A 1 192 ? -4.927 16.216 -7.947 1.00 95.62 192 LEU A C 1
ATOM 1426 O O . LEU A 1 192 ? -6.061 16.305 -8.416 1.00 95.62 192 LEU A O 1
ATOM 1430 N N . THR A 1 193 ? -4.665 16.271 -6.644 1.00 94.94 193 THR A N 1
ATOM 1431 C CA . THR A 1 193 ? -5.634 16.709 -5.626 1.00 94.94 193 THR A CA 1
ATOM 1432 C C . THR A 1 193 ? -5.707 18.241 -5.590 1.00 94.94 193 THR A C 1
ATOM 1434 O O . THR A 1 193 ? -4.848 18.891 -6.198 1.00 94.94 193 THR A O 1
ATOM 1437 N N . GLU A 1 194 ? -6.707 18.805 -4.902 1.00 89.38 194 GLU A N 1
ATOM 1438 C CA . GLU A 1 194 ? -6.786 20.260 -4.652 1.00 89.38 194 GLU A CA 1
ATOM 1439 C C . GLU A 1 194 ? -5.580 20.793 -3.855 1.00 89.38 194 GLU A C 1
ATOM 1441 O O . GLU A 1 194 ? -4.985 20.024 -3.055 1.00 89.38 194 GLU A O 1
#